Protein AF-A0A2U1P5Z4-F1 (afdb_monomer)

pLDDT: mean 72.82, std 25.84, range [28.34, 98.62]

InterPro domains:
  IPR002109 Glutaredoxin [PF00462] 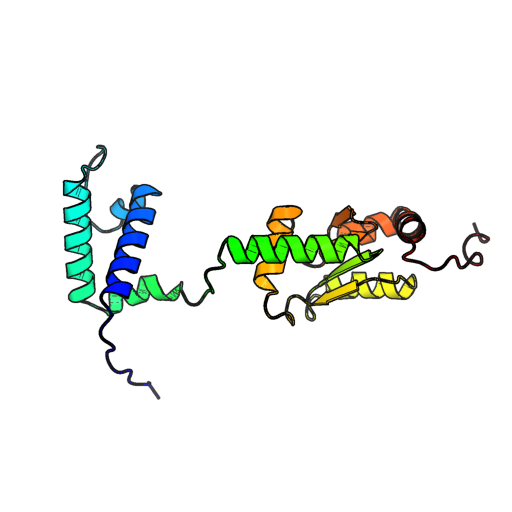(102-163)
  IPR011899 Glutaredoxin, eukaryotic/virial [TIGR02180] (102-181)
  IPR014025 Glutaredoxin subgroup [PR00160] (101-119)
  IPR014025 Glutaredoxin subgroup [PR00160] (146-159)
  IPR014025 Glutaredoxin subgroup [PR00160] (160-173)
  IPR036249 Thioredoxin-like superfamily [SSF52833] (90-187)

Sequence (198 aa):
MGTVWSGKQLSEEDIQMALSNVKQIVSANPAVVFRMGTVWSGKQLSEEDIQMALSNVKQIVSANPAVAFRMGTVWSGKQLSEEDIQMALSNVKQIVSANPAVVFSKTYCGYCKRVKQLFSELNVAYKLLELDEESNGDEIQSALKEWTGQSTVPNVFIAGKHIGGCDAVMEKHRAGKLVPMLTEAGAIGNNSAQLSSI

Secondary structure (DSSP, 8-state):
-------PPPPHHHHHHHHHHHHHHHHH-HHHHHTTT----SSPPPHHHHHHHHHHHHHHHHH-HHHHHHHHTTTTS----HHHHHHHHHHHHHHHHHSSEEEEE-TT-HHHHHHHHHHHHTTB--EEEETTTSTTHHHHHHHHHHHHS--SSPEEEETTEEEESHHHHHHHHHTT-HHHHHHHTT-B---TTSSS--

Organism: Artemisia annua (NCBI:txid35608)

Solvent-accessible surface area (backbone atoms only — not comparable to full-atom values): 11545 Å² total; per-residue (Å²): 139,82,84,86,77,82,88,73,82,79,50,73,65,58,51,51,52,52,52,51,52,49,52,52,48,47,74,75,36,68,67,62,54,60,75,73,76,58,92,76,84,93,64,88,78,49,74,65,56,52,52,52,50,51,52,52,50,52,52,50,45,72,74,37,66,68,62,54,46,74,68,45,76,71,65,86,58,83,80,80,49,71,66,54,26,54,52,32,35,52,52,51,52,50,53,35,67,76,32,35,19,34,38,38,30,38,90,88,38,71,54,27,53,54,48,52,50,53,36,57,77,64,56,47,52,60,50,79,43,46,38,80,77,43,95,57,20,69,35,39,43,49,21,40,22,72,75,70,71,49,73,60,70,22,38,33,32,47,60,60,39,82,63,42,38,46,66,49,52,52,48,32,46,78,68,64,50,39,62,59,53,34,45,76,31,65,16,29,76,90,65,84,79,74,77,81,80,125

Foldseek 3Di:
DDDDDDDDDDDVVNLVVVLVVVVVCCVVDVCVVVVVPDDDPDDDADPVNSVVVSVVVVVVCVVDVVVVVVVCVVPPDDPQDPVLLVVLLVVLLVLLQVWQKEWEAAPPDPQSVLVVVVCVVQVFAYHYDHLVPDPSSVSNLVNCCVVPVDSDPGFMHGNSDTQGTSVSLVVCVVVVNNNVSRVVSVRGDPPVPPPPDD

Mean predicted aligned error: 16.35 Å

Nearest PDB structures (foldseek):
  5kqa-assembly1_A  TM=9.956E-01  e=1.137E-16  Polygonaceae
  5gtx-assembly2_B  TM=9.993E-01  e=3.305E-16  Polygonaceae
  2e7p-assembly1_B  TM=9.449E-01  e=8.173E-14  Populus tremula x Populus tremuloides
  1z7r-assembly1_A  TM=9.404E-01  e=1.873E-13  Populus tremula x Populus tremuloides
  2ht9-assembly1_B  TM=9.326E-01  e=2.414E-11  Homo sapiens

Radius of gyration: 25.87 Å; Cα contacts (8 Å, |Δi|>4): 187; chains: 1; bounding box: 67×42×66 Å

Structure (mmCIF, N/CA/C/O backbone):
data_AF-A0A2U1P5Z4-F1
#
_entry.id   AF-A0A2U1P5Z4-F1
#
loop_
_atom_site.group_PDB
_atom_site.id
_atom_site.type_symbol
_atom_site.label_atom_id
_atom_site.label_alt_id
_atom_site.label_comp_id
_atom_site.label_asym_id
_atom_site.label_entity_id
_atom_site.label_seq_id
_atom_site.pdbx_PDB_ins_code
_atom_site.Cartn_x
_atom_site.Cartn_y
_atom_site.Cartn_z
_atom_site.occupancy
_atom_site.B_iso_or_equiv
_atom_site.auth_seq_id
_atom_site.auth_comp_id
_atom_site.auth_asym_id
_atom_site.auth_atom_id
_atom_site.pdbx_PDB_model_num
ATOM 1 N N . MET A 1 1 ? 20.924 -17.033 -36.043 1.00 33.41 1 MET A N 1
ATOM 2 C CA . MET A 1 1 ? 20.190 -16.094 -36.915 1.00 33.41 1 MET A CA 1
ATOM 3 C C . MET A 1 1 ? 20.354 -14.706 -36.324 1.00 33.41 1 MET A C 1
ATOM 5 O O . MET A 1 1 ? 19.690 -14.388 -35.351 1.00 33.41 1 MET A O 1
ATOM 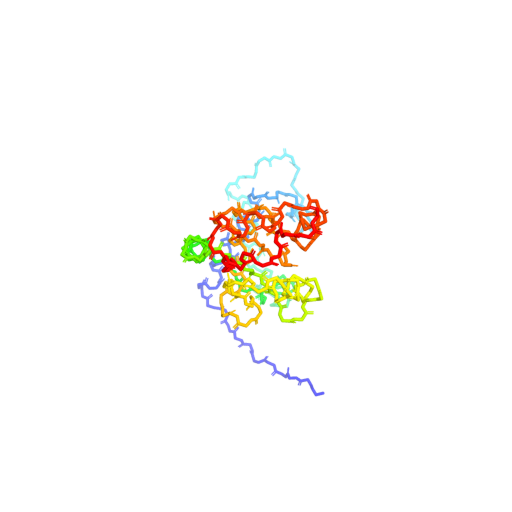9 N N . GLY A 1 2 ? 21.349 -13.957 -36.803 1.00 28.81 2 GLY A N 1
ATOM 10 C CA . GLY A 1 2 ? 21.640 -12.605 -36.328 1.00 28.81 2 GLY A CA 1
ATOM 11 C C . GLY A 1 2 ? 20.891 -11.591 -37.179 1.00 28.81 2 GLY A C 1
ATOM 12 O O . GLY A 1 2 ? 20.991 -11.628 -38.404 1.00 28.81 2 GLY A O 1
ATOM 13 N N . THR A 1 3 ? 20.122 -10.714 -36.547 1.00 31.31 3 THR A N 1
ATOM 14 C CA . THR A 1 3 ? 19.497 -9.581 -37.225 1.00 31.31 3 THR A CA 1
ATOM 15 C C . THR A 1 3 ? 20.542 -8.505 -37.494 1.00 31.31 3 THR A C 1
ATOM 17 O O . THR A 1 3 ? 21.066 -7.884 -36.572 1.00 31.31 3 THR A O 1
ATOM 20 N N . VAL A 1 4 ? 20.812 -8.291 -38.779 1.00 33.50 4 VAL A N 1
ATOM 21 C CA . VAL A 1 4 ? 21.362 -7.054 -39.342 1.00 33.50 4 VAL A CA 1
ATOM 22 C C . VAL A 1 4 ? 20.427 -5.904 -38.958 1.00 33.50 4 VAL A C 1
ATOM 24 O O . VAL A 1 4 ? 19.229 -6.001 -39.211 1.00 33.50 4 VAL A O 1
ATOM 27 N N . TRP A 1 5 ? 20.946 -4.832 -38.355 1.00 28.34 5 TRP A N 1
ATOM 28 C CA . TRP A 1 5 ? 20.188 -3.594 -38.141 1.00 28.34 5 TRP A CA 1
ATOM 29 C C . TRP A 1 5 ? 20.877 -2.429 -38.847 1.00 28.34 5 TRP A C 1
ATOM 31 O O . TRP A 1 5 ? 22.074 -2.192 -38.688 1.00 28.34 5 TRP A O 1
ATOM 41 N N . SER A 1 6 ? 20.090 -1.744 -39.675 1.00 35.03 6 SER A N 1
ATOM 42 C CA . SER A 1 6 ? 20.458 -0.589 -40.484 1.00 35.03 6 SER A CA 1
ATOM 43 C C . SER A 1 6 ? 20.814 0.609 -39.609 1.00 35.03 6 SER A C 1
ATOM 45 O O . SER A 1 6 ? 20.053 0.960 -38.705 1.00 35.03 6 SER A O 1
ATOM 47 N N . GLY A 1 7 ? 21.934 1.263 -39.919 1.00 41.06 7 GLY A N 1
ATOM 48 C CA . GLY A 1 7 ? 22.355 2.507 -39.288 1.00 41.06 7 GLY A CA 1
ATOM 49 C C . GLY A 1 7 ? 21.285 3.587 -39.419 1.00 41.06 7 GLY A C 1
ATOM 50 O O . GLY A 1 7 ? 21.028 4.090 -40.511 1.00 41.06 7 GLY A O 1
ATOM 51 N N . LYS A 1 8 ? 20.665 3.940 -38.294 1.00 43.03 8 LYS A N 1
ATOM 52 C CA . LYS A 1 8 ? 19.859 5.150 -38.172 1.00 43.03 8 LYS A CA 1
ATOM 53 C C . LYS A 1 8 ? 20.792 6.266 -37.711 1.00 43.03 8 LYS A C 1
ATOM 55 O O . LYS A 1 8 ? 21.442 6.142 -36.675 1.00 43.03 8 LYS A O 1
ATOM 60 N N . GLN A 1 9 ? 20.897 7.316 -38.514 1.00 43.44 9 GLN A N 1
ATOM 61 C CA . GLN A 1 9 ? 21.618 8.534 -38.166 1.00 43.44 9 GLN A CA 1
ATOM 62 C C . GLN A 1 9 ? 20.878 9.212 -37.004 1.00 43.44 9 GLN A C 1
ATOM 64 O O . GLN A 1 9 ? 19.666 9.408 -37.087 1.00 43.44 9 GLN A O 1
ATOM 69 N N . LEU A 1 10 ? 21.586 9.488 -35.906 1.00 46.91 10 LEU A N 1
ATOM 70 C CA . LEU A 1 10 ? 21.026 10.177 -34.739 1.00 46.91 10 LEU A CA 1
ATOM 71 C C . LEU A 1 10 ? 20.628 11.604 -35.135 1.00 46.91 10 LEU A C 1
ATOM 73 O O . LEU A 1 10 ? 21.382 12.269 -35.851 1.00 46.91 10 LEU A O 1
ATOM 77 N N . SER A 1 11 ? 19.452 12.056 -34.698 1.00 46.88 11 SER A N 1
ATOM 78 C CA . SER A 1 11 ? 18.996 13.423 -34.961 1.00 46.88 11 SER A CA 1
ATOM 79 C C . SER A 1 11 ? 19.810 14.433 -34.139 1.00 46.88 11 SER A C 1
ATOM 81 O O . SER A 1 11 ? 20.425 14.078 -33.131 1.00 46.88 11 SER A O 1
ATOM 83 N N . GLU A 1 12 ? 19.841 15.704 -34.552 1.00 49.41 12 GLU A N 1
ATOM 84 C CA . GLU A 1 12 ? 20.525 16.748 -33.769 1.00 49.41 12 GLU A CA 1
ATOM 85 C C . GLU A 1 12 ? 19.940 16.879 -32.358 1.00 49.41 12 GLU A C 1
ATOM 87 O O . GLU A 1 12 ? 20.683 17.133 -31.412 1.00 49.41 12 GLU A O 1
ATOM 92 N N . GLU A 1 13 ? 18.642 16.626 -32.196 1.00 48.34 13 GLU A N 1
ATOM 93 C CA . GLU A 1 13 ? 17.959 16.631 -30.902 1.00 48.34 13 GLU A CA 1
ATOM 94 C C . GLU A 1 13 ? 18.472 15.510 -29.987 1.00 48.34 13 GLU A C 1
ATOM 96 O O . GLU A 1 13 ? 18.782 15.761 -28.820 1.00 48.34 13 GLU A O 1
ATOM 101 N N . ASP A 1 14 ? 18.685 14.305 -30.529 1.00 46.12 14 ASP A N 1
ATOM 102 C CA . ASP A 1 14 ? 19.259 13.174 -29.785 1.00 46.12 14 ASP A CA 1
ATOM 103 C C . ASP A 1 14 ? 20.686 13.482 -29.307 1.00 46.12 14 ASP A C 1
ATOM 105 O O . ASP A 1 14 ? 21.085 13.133 -28.192 1.00 46.12 14 ASP A O 1
ATOM 109 N N . ILE A 1 15 ? 21.458 14.179 -30.145 1.00 51.38 15 ILE A N 1
ATOM 110 C CA . ILE A 1 15 ? 22.823 14.604 -29.826 1.00 51.38 15 ILE A CA 1
ATOM 111 C C . ILE A 1 15 ? 22.805 15.665 -28.720 1.00 51.38 15 ILE A C 1
ATOM 113 O O . ILE A 1 15 ? 23.588 15.573 -27.774 1.00 51.38 15 ILE A O 1
ATOM 117 N N . GLN A 1 16 ? 21.913 16.653 -28.800 1.00 56.38 16 GLN A N 1
ATOM 118 C CA . GLN A 1 16 ? 21.798 17.699 -27.780 1.00 56.38 16 GLN A CA 1
ATOM 119 C C . GLN A 1 16 ? 21.323 17.141 -26.435 1.00 56.38 16 GLN A C 1
ATOM 121 O O . GLN A 1 16 ? 21.855 17.514 -25.386 1.00 56.38 16 GLN A O 1
ATOM 126 N N . MET A 1 17 ? 20.395 16.184 -26.453 1.00 51.53 17 MET A N 1
ATOM 127 C CA . MET A 1 17 ? 19.939 15.487 -25.253 1.00 51.53 17 MET A CA 1
ATOM 128 C C . MET A 1 17 ? 21.075 14.687 -24.600 1.00 51.53 17 MET A C 1
ATOM 130 O O . MET A 1 17 ? 21.292 14.793 -23.390 1.00 51.53 17 MET A O 1
ATOM 134 N N . ALA A 1 18 ? 21.861 13.947 -25.389 1.00 49.91 18 ALA A N 1
ATOM 135 C CA . ALA A 1 18 ? 23.020 13.214 -24.883 1.00 49.91 18 ALA A CA 1
ATOM 136 C C . ALA A 1 18 ? 24.076 14.148 -24.265 1.00 49.91 18 ALA A C 1
ATOM 138 O O . ALA A 1 18 ? 24.602 13.859 -23.189 1.00 49.91 18 ALA A O 1
ATOM 139 N N . LEU A 1 19 ? 24.353 15.293 -24.896 1.00 58.06 19 LEU A N 1
ATOM 140 C CA . LEU A 1 19 ? 25.306 16.285 -24.386 1.00 58.06 19 LEU A CA 1
ATOM 141 C C . LEU A 1 19 ? 24.821 16.943 -23.086 1.00 58.06 19 LEU A C 1
ATOM 143 O O . LEU A 1 19 ? 25.613 17.114 -22.158 1.00 58.06 19 LEU A O 1
ATOM 147 N N . SER A 1 20 ? 23.526 17.257 -22.987 1.00 55.84 20 SER A N 1
ATOM 148 C CA . SER A 1 20 ? 22.911 17.784 -21.761 1.00 55.84 20 SER A CA 1
ATOM 149 C C . SER A 1 20 ? 23.045 16.797 -20.597 1.00 55.84 20 SER A C 1
ATOM 151 O O . SER A 1 20 ? 23.494 17.162 -19.508 1.00 55.84 20 SER A O 1
ATOM 153 N N . ASN A 1 21 ? 22.765 15.517 -20.848 1.00 52.38 21 ASN A N 1
ATOM 154 C CA . ASN A 1 21 ? 22.869 14.461 -19.843 1.00 52.38 21 ASN A CA 1
ATOM 155 C C . ASN A 1 21 ? 24.317 14.237 -19.387 1.00 52.38 21 ASN A C 1
ATOM 157 O O . ASN A 1 21 ? 24.577 14.091 -18.193 1.00 52.38 21 ASN A O 1
ATOM 161 N N . VAL A 1 22 ? 25.283 14.284 -20.309 1.00 52.56 22 VAL A N 1
ATOM 162 C CA . VAL A 1 22 ? 26.710 14.225 -19.960 1.00 52.56 22 VAL A CA 1
ATOM 163 C C . VAL A 1 22 ? 27.107 15.425 -19.100 1.00 52.56 22 VAL A C 1
ATOM 165 O O . VAL A 1 22 ? 27.776 15.240 -18.085 1.00 52.56 22 VAL A O 1
ATOM 168 N N . LYS A 1 23 ? 26.649 16.640 -19.429 1.00 54.66 23 LYS A N 1
ATOM 169 C CA . LYS A 1 23 ? 26.920 17.845 -18.626 1.00 54.66 23 LYS A CA 1
ATOM 170 C C . LYS A 1 23 ? 26.399 17.704 -17.190 1.00 54.66 23 LYS A C 1
ATOM 172 O O . LYS A 1 23 ? 27.114 18.065 -16.258 1.00 54.66 23 LYS A O 1
ATOM 177 N N . GLN A 1 24 ? 25.207 17.129 -17.014 1.00 52.78 24 GLN A N 1
ATOM 178 C CA . GLN A 1 24 ? 24.610 16.851 -15.699 1.00 52.78 24 GLN A CA 1
ATOM 179 C C . GLN A 1 24 ? 25.382 15.783 -14.907 1.00 52.78 24 GLN A C 1
ATOM 181 O O . GLN A 1 24 ? 25.584 15.917 -13.704 1.00 52.78 24 GLN A O 1
ATOM 186 N N . ILE A 1 25 ? 25.865 14.728 -15.567 1.00 47.12 25 ILE A N 1
ATOM 187 C CA . ILE A 1 25 ? 26.649 13.669 -14.909 1.00 47.12 25 ILE A CA 1
ATOM 188 C C . ILE A 1 25 ? 28.020 14.195 -14.466 1.00 47.12 25 ILE A C 1
ATOM 190 O O . ILE A 1 25 ? 28.473 13.893 -13.362 1.00 47.12 25 ILE A O 1
ATOM 194 N N . VAL A 1 26 ? 28.673 14.997 -15.310 1.00 48.12 26 VAL A N 1
ATOM 195 C CA . VAL A 1 26 ? 29.980 15.598 -15.010 1.00 48.12 26 VAL A CA 1
ATOM 196 C C . VAL A 1 26 ? 29.877 16.611 -13.869 1.00 48.12 26 VAL A C 1
ATOM 198 O O . VAL A 1 26 ? 30.747 16.621 -12.998 1.00 48.12 26 VAL A O 1
ATOM 201 N N . SER A 1 27 ? 28.814 17.423 -13.827 1.00 47.06 27 SER A N 1
ATOM 202 C CA . SER A 1 27 ? 28.591 18.369 -12.728 1.00 47.06 27 SER A CA 1
ATOM 203 C C . SER A 1 27 ? 28.244 17.666 -11.411 1.00 47.06 27 SER A C 1
ATOM 205 O O . SER A 1 27 ? 28.685 18.111 -10.353 1.00 47.06 27 SER A O 1
ATOM 207 N N . ALA A 1 28 ? 27.501 16.555 -11.465 1.00 44.47 28 ALA A N 1
ATOM 208 C CA . ALA A 1 28 ? 27.088 15.798 -10.285 1.00 44.47 28 ALA A CA 1
ATOM 209 C C . ALA A 1 28 ? 28.179 14.863 -9.733 1.00 44.47 28 ALA A C 1
ATOM 211 O O . ALA A 1 28 ? 28.149 14.526 -8.549 1.00 44.47 28 ALA A O 1
ATOM 212 N N . ASN A 1 29 ? 29.129 14.408 -10.560 1.00 40.91 29 ASN A N 1
ATOM 213 C CA . ASN A 1 29 ? 30.151 13.455 -10.129 1.00 40.91 29 ASN A CA 1
ATOM 214 C C . ASN A 1 29 ? 31.488 13.624 -10.891 1.00 40.91 29 ASN A C 1
ATOM 216 O O . ASN A 1 29 ? 31.754 12.908 -11.865 1.00 40.91 29 ASN A O 1
ATOM 220 N N . PRO A 1 30 ? 32.379 14.522 -10.422 1.00 45.28 30 PRO A N 1
ATOM 221 C CA . PRO A 1 30 ? 33.641 14.827 -11.101 1.00 45.28 30 PRO A CA 1
ATOM 222 C C . PRO A 1 30 ? 34.577 13.613 -11.260 1.00 45.28 30 PRO A C 1
ATOM 224 O O . PRO A 1 30 ? 35.446 13.599 -12.131 1.00 45.28 30 PRO A O 1
ATOM 227 N N . ALA A 1 31 ? 34.393 12.560 -10.454 1.00 36.59 31 ALA A N 1
ATOM 228 C CA . ALA A 1 31 ? 35.197 11.340 -10.508 1.00 36.59 31 ALA A CA 1
ATOM 229 C C . ALA A 1 31 ? 34.878 10.436 -11.718 1.00 36.59 31 ALA A C 1
ATOM 231 O O . ALA A 1 31 ? 35.699 9.597 -12.089 1.00 36.59 31 ALA A O 1
ATOM 232 N N . VAL A 1 32 ? 33.717 10.599 -12.367 1.00 40.84 32 VAL A N 1
ATOM 233 C CA . VAL A 1 32 ? 33.328 9.798 -13.546 1.00 40.84 32 VAL A CA 1
ATOM 234 C C . VAL A 1 32 ? 34.192 10.152 -14.762 1.00 40.84 32 VAL A C 1
ATOM 236 O O . VAL A 1 32 ? 34.612 9.258 -15.498 1.00 40.84 32 VAL A O 1
ATOM 239 N N . VAL A 1 33 ? 34.565 11.429 -14.907 1.00 42.25 33 VAL A N 1
ATOM 240 C CA . VAL A 1 33 ? 35.522 11.901 -15.928 1.00 42.25 33 VAL A CA 1
ATOM 241 C C . VAL A 1 33 ? 36.914 11.299 -15.704 1.00 42.25 33 VAL A C 1
ATOM 243 O O . VAL A 1 33 ? 37.594 10.935 -16.661 1.00 42.25 33 VAL A O 1
ATOM 246 N N . PHE A 1 34 ? 37.303 11.084 -14.443 1.00 36.06 34 PHE A N 1
ATOM 247 C CA . PHE A 1 34 ? 38.590 10.488 -14.066 1.00 36.06 34 PHE A CA 1
ATOM 248 C C . PHE A 1 34 ? 38.782 9.064 -14.625 1.00 36.06 34 PHE A C 1
ATOM 250 O O . PHE A 1 34 ? 39.907 8.639 -14.879 1.00 36.06 34 PHE A O 1
ATOM 257 N N . ARG A 1 35 ? 37.689 8.322 -14.867 1.00 35.59 35 ARG A N 1
ATOM 258 C CA . ARG A 1 35 ? 37.720 6.971 -15.458 1.00 35.59 35 ARG A CA 1
ATOM 259 C C . ARG A 1 35 ? 37.722 6.947 -16.991 1.00 35.59 35 ARG A C 1
ATOM 261 O O . ARG A 1 35 ? 38.004 5.896 -17.558 1.00 35.59 35 ARG A O 1
ATOM 268 N N . MET A 1 36 ? 37.429 8.068 -17.655 1.00 38.22 36 MET A N 1
ATOM 269 C CA . MET A 1 36 ? 37.353 8.180 -19.121 1.00 38.22 36 MET A CA 1
ATOM 270 C C . MET A 1 36 ? 38.672 8.617 -19.790 1.00 38.22 36 MET A C 1
ATOM 272 O O . MET A 1 36 ? 38.701 8.832 -20.997 1.00 38.22 36 MET A O 1
ATOM 276 N N . GLY A 1 37 ? 39.784 8.666 -19.044 1.00 38.97 37 GLY A N 1
ATOM 277 C CA . GLY A 1 37 ? 41.138 8.717 -19.617 1.00 38.97 37 GLY A CA 1
ATOM 278 C C . GLY A 1 37 ? 41.763 10.105 -19.785 1.00 38.97 37 GLY A C 1
ATOM 279 O O . GLY A 1 37 ? 42.881 10.195 -20.284 1.00 38.97 37 GLY A O 1
ATOM 280 N N . THR A 1 38 ? 41.118 11.181 -19.331 1.00 43.44 38 THR A N 1
ATOM 281 C CA . THR A 1 38 ? 41.731 12.520 -19.274 1.00 43.44 38 THR A CA 1
ATOM 282 C C . THR A 1 38 ? 42.080 12.890 -17.836 1.00 43.44 38 THR A C 1
ATOM 284 O O . THR A 1 38 ? 41.196 13.072 -17.000 1.00 43.44 38 THR A O 1
ATOM 287 N N . VAL A 1 39 ? 43.380 12.999 -17.544 1.00 36.62 39 VAL A N 1
ATOM 288 C CA . VAL A 1 39 ? 43.910 13.368 -16.223 1.00 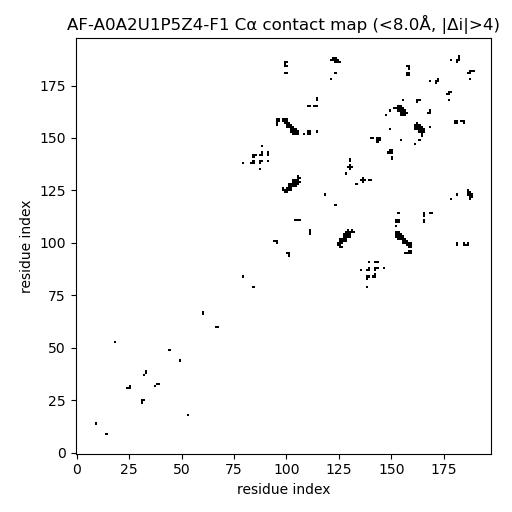36.62 39 VAL A CA 1
ATOM 289 C C . VAL A 1 39 ? 43.847 14.882 -16.047 1.00 36.62 39 VAL A C 1
ATOM 291 O O . VAL A 1 39 ? 44.538 15.609 -16.752 1.00 36.62 39 VAL A O 1
ATOM 294 N N . TRP A 1 40 ? 43.065 15.348 -15.075 1.00 42.19 40 TRP A N 1
ATOM 295 C CA . TRP A 1 40 ? 43.085 16.735 -14.608 1.00 42.19 40 TRP A CA 1
ATOM 296 C C . TRP A 1 40 ? 43.262 16.716 -13.093 1.00 42.19 40 TRP A C 1
ATOM 298 O O . TRP A 1 40 ? 42.437 16.156 -12.369 1.00 42.19 40 TRP A O 1
ATOM 308 N N . SER A 1 41 ? 44.380 17.253 -12.599 1.00 32.38 41 SER A N 1
ATOM 309 C CA . SER A 1 41 ? 44.654 17.272 -11.164 1.00 32.38 41 SER A CA 1
ATOM 310 C C . SER A 1 41 ? 43.956 18.464 -10.501 1.00 32.38 41 SER A C 1
ATOM 312 O O . SER A 1 41 ? 44.235 19.623 -10.795 1.00 32.38 41 SER A O 1
ATOM 314 N N . GLY A 1 42 ? 43.035 18.166 -9.582 1.00 41.78 42 GLY A N 1
ATOM 315 C CA . GLY A 1 42 ? 42.756 18.992 -8.401 1.00 41.78 42 GLY A CA 1
ATOM 316 C C . GLY A 1 42 ? 42.363 20.463 -8.591 1.00 41.78 42 GLY A C 1
ATOM 317 O O . GLY A 1 42 ? 42.584 21.243 -7.667 1.00 41.78 42 GLY A O 1
ATOM 318 N N . LYS A 1 43 ? 41.773 20.866 -9.721 1.00 41.75 43 LYS A N 1
ATOM 319 C CA . LYS A 1 43 ? 41.190 22.207 -9.902 1.00 41.75 43 LYS A CA 1
ATOM 320 C C . LYS A 1 43 ? 39.763 22.135 -10.435 1.00 41.75 43 LYS A C 1
ATOM 322 O O . LYS A 1 43 ? 39.416 21.236 -11.195 1.00 41.75 43 LYS A O 1
ATOM 327 N N . GLN A 1 44 ? 38.955 23.107 -10.016 1.00 39.72 44 GLN A N 1
ATOM 328 C CA . GLN A 1 44 ? 37.632 23.379 -10.567 1.00 39.72 44 GLN A CA 1
ATOM 329 C C . GLN A 1 44 ? 37.762 23.605 -12.081 1.00 39.72 44 GLN A C 1
ATOM 331 O O . GLN A 1 44 ? 38.548 24.449 -12.508 1.00 39.72 44 GLN A O 1
ATOM 336 N N . LEU A 1 45 ? 37.048 22.792 -12.862 1.00 48.44 45 LEU A N 1
ATOM 337 C CA . LEU A 1 45 ? 37.094 22.782 -14.326 1.00 48.44 45 LEU A CA 1
ATOM 338 C C . LEU A 1 45 ? 36.515 24.092 -14.872 1.00 48.44 45 LEU A C 1
ATOM 340 O O . LEU A 1 45 ? 35.424 24.496 -14.461 1.00 48.44 45 LEU A O 1
ATOM 344 N N . SER A 1 46 ? 37.237 24.756 -15.776 1.00 50.62 46 SER A N 1
ATOM 345 C CA . SER A 1 46 ? 36.739 25.957 -16.450 1.00 50.62 46 SER A CA 1
ATOM 346 C C . SER A 1 46 ? 35.705 25.594 -17.527 1.00 50.62 46 SER A C 1
ATOM 348 O O . SER A 1 46 ? 35.653 24.453 -17.991 1.00 50.62 46 SER A O 1
ATOM 350 N N . GLU A 1 47 ? 34.865 26.552 -17.939 1.00 50.91 47 GLU A N 1
ATOM 351 C CA . GLU A 1 47 ? 33.896 26.346 -19.032 1.00 50.91 47 GLU A CA 1
ATOM 352 C C . GLU A 1 47 ? 34.582 25.844 -20.314 1.00 50.91 47 GLU A C 1
ATOM 354 O O . GLU A 1 47 ? 34.040 24.988 -21.009 1.00 50.91 47 GLU A O 1
ATOM 359 N N . GLU A 1 48 ? 35.805 26.298 -20.590 1.00 51.53 48 GLU A N 1
ATOM 360 C CA . GLU A 1 48 ? 36.587 25.884 -21.759 1.00 51.53 48 GLU A CA 1
ATOM 361 C C . GLU A 1 48 ? 37.027 24.413 -21.671 1.00 51.53 48 GLU A C 1
ATOM 363 O O . GLU A 1 48 ? 36.941 23.679 -22.659 1.00 51.53 48 GLU A O 1
ATOM 368 N N . ASP A 1 49 ? 37.392 23.938 -20.476 1.00 48.97 49 ASP A N 1
ATOM 369 C CA . ASP A 1 49 ? 37.765 22.536 -20.237 1.00 48.97 49 ASP A CA 1
ATOM 370 C C . ASP A 1 49 ? 36.564 21.599 -20.417 1.00 48.97 49 ASP A C 1
ATOM 372 O O . ASP A 1 49 ? 36.686 20.500 -20.967 1.00 48.97 49 ASP A O 1
ATOM 376 N N . ILE A 1 50 ? 35.377 22.059 -20.010 1.00 53.19 50 ILE A N 1
ATOM 377 C CA . ILE A 1 50 ? 34.110 21.353 -20.224 1.00 53.19 50 ILE A CA 1
ATOM 378 C C . ILE A 1 50 ? 33.794 21.289 -21.723 1.00 53.19 50 ILE A C 1
ATOM 380 O O . ILE A 1 50 ? 33.445 20.222 -22.228 1.00 53.19 50 ILE A O 1
ATOM 384 N N . GLN A 1 51 ? 33.961 22.391 -22.459 1.00 55.75 51 GLN A N 1
ATOM 385 C CA . GLN A 1 51 ? 33.727 22.419 -23.908 1.00 55.75 51 GLN A CA 1
ATOM 386 C C . GLN A 1 51 ? 34.711 21.527 -24.676 1.00 55.75 51 GLN A C 1
ATOM 388 O O . GLN A 1 51 ? 34.322 20.846 -25.627 1.00 55.75 51 GLN A O 1
ATOM 393 N N . MET A 1 52 ? 35.967 21.456 -24.235 1.00 53.56 52 MET A N 1
ATOM 394 C CA . MET A 1 52 ? 36.972 20.560 -24.805 1.00 53.56 52 MET A CA 1
ATOM 395 C C . MET A 1 52 ? 36.673 19.080 -24.507 1.00 53.56 52 MET A C 1
ATOM 397 O O . MET A 1 52 ? 36.816 18.227 -25.382 1.00 53.56 52 MET A O 1
ATOM 401 N N . ALA A 1 53 ? 36.207 18.750 -23.300 1.00 53.66 53 ALA A N 1
ATOM 402 C CA . ALA A 1 53 ? 35.776 17.391 -22.975 1.00 53.66 53 ALA A CA 1
ATOM 403 C C . ALA A 1 53 ? 34.552 16.971 -23.809 1.00 53.66 53 ALA A C 1
ATOM 405 O O . ALA A 1 53 ? 34.520 15.868 -24.355 1.00 53.66 53 ALA A O 1
ATOM 406 N N . LEU A 1 54 ? 33.574 17.867 -23.971 1.00 57.03 54 LEU A N 1
ATOM 407 C CA . LEU A 1 54 ? 32.377 17.624 -24.779 1.00 57.03 54 LEU A CA 1
ATOM 408 C C . LEU A 1 54 ? 32.701 17.466 -26.272 1.00 57.03 54 LEU A C 1
ATOM 410 O O . LEU A 1 54 ? 32.117 16.602 -26.931 1.00 57.03 54 LEU A O 1
ATOM 414 N N . SER A 1 55 ? 33.646 18.240 -26.816 1.00 56.00 55 SER A N 1
ATOM 415 C CA . SER A 1 55 ? 34.069 18.100 -28.215 1.00 56.00 55 SER A CA 1
ATOM 416 C C . SER A 1 55 ? 34.782 16.766 -28.462 1.00 56.00 55 SER A C 1
ATOM 418 O O . SER A 1 55 ? 34.484 16.091 -29.448 1.00 56.00 55 SER A O 1
ATOM 420 N N . ASN A 1 56 ? 35.622 16.318 -27.526 1.00 53.91 56 ASN A N 1
ATOM 421 C CA . ASN A 1 56 ? 36.276 15.011 -27.586 1.00 53.91 56 ASN A CA 1
ATOM 422 C C . ASN A 1 56 ? 35.269 13.857 -27.477 1.00 53.91 56 ASN A C 1
ATOM 424 O O . ASN A 1 56 ? 35.353 12.892 -28.235 1.00 53.91 56 ASN A O 1
ATOM 428 N N . VAL A 1 57 ? 34.263 13.972 -26.605 1.00 52.16 57 VAL A N 1
ATOM 429 C CA . VAL A 1 57 ? 33.162 12.997 -26.517 1.00 52.16 57 VAL A CA 1
ATOM 430 C C . VAL A 1 57 ? 32.369 12.951 -27.825 1.00 52.16 57 VAL A C 1
ATOM 432 O O . VAL A 1 57 ? 32.094 11.863 -28.328 1.00 52.16 57 VAL A O 1
ATOM 435 N N . LYS A 1 58 ? 32.068 14.105 -28.434 1.00 49.34 58 LYS A N 1
ATOM 436 C CA . LYS A 1 58 ? 31.388 14.182 -29.736 1.00 49.34 58 LYS A CA 1
ATOM 437 C C . LYS A 1 58 ? 32.183 13.477 -30.843 1.00 49.34 58 LYS A C 1
ATOM 439 O O . LYS A 1 58 ? 31.580 12.776 -31.650 1.00 49.34 58 LYS A O 1
ATOM 444 N N . GLN A 1 59 ? 33.513 13.614 -30.848 1.00 48.78 59 GLN A N 1
ATOM 445 C CA . GLN A 1 59 ? 34.411 12.934 -31.794 1.00 48.78 59 GLN A CA 1
ATOM 446 C C . GLN A 1 59 ? 34.497 11.417 -31.553 1.00 48.78 59 GLN A C 1
ATOM 448 O O . GLN A 1 59 ? 34.523 10.636 -32.497 1.00 48.78 59 GLN A O 1
ATOM 453 N N . ILE A 1 60 ? 34.503 10.969 -30.295 1.00 44.75 60 ILE A N 1
ATOM 454 C CA . ILE A 1 60 ? 34.541 9.537 -29.954 1.00 44.75 60 ILE A CA 1
ATOM 455 C C . ILE A 1 60 ? 33.214 8.852 -30.317 1.00 44.75 60 ILE A C 1
ATOM 457 O O . ILE A 1 60 ? 33.214 7.746 -30.859 1.00 44.75 60 ILE A O 1
ATOM 461 N N . VAL A 1 61 ? 32.084 9.519 -30.060 1.00 44.91 61 VAL A N 1
ATOM 462 C CA . VAL A 1 61 ? 30.738 9.021 -30.391 1.00 44.91 61 VAL A CA 1
ATOM 463 C C . VAL A 1 61 ? 30.508 8.990 -31.905 1.00 44.91 61 VAL A C 1
ATOM 465 O O . VAL A 1 61 ? 29.908 8.037 -32.400 1.00 44.91 61 VAL A O 1
ATOM 468 N N . SER A 1 62 ? 31.017 9.975 -32.656 1.00 44.53 62 SER A N 1
ATOM 469 C CA . SER A 1 62 ? 30.938 9.973 -34.123 1.00 44.53 62 SER A CA 1
ATOM 470 C C . SER A 1 62 ? 31.874 8.946 -34.774 1.00 44.53 62 SER A C 1
ATOM 472 O O . SER A 1 62 ? 31.524 8.387 -35.812 1.00 44.53 62 SER A O 1
ATOM 474 N N . ALA A 1 63 ? 33.032 8.660 -34.167 1.00 40.00 63 ALA A N 1
ATOM 475 C CA . ALA A 1 63 ? 34.017 7.711 -34.689 1.00 40.00 63 ALA A CA 1
ATOM 476 C C . ALA A 1 63 ? 33.712 6.238 -34.356 1.00 40.00 63 ALA A C 1
ATOM 478 O O . ALA A 1 63 ? 34.169 5.349 -35.076 1.00 40.00 63 ALA A O 1
ATOM 479 N N . ASN A 1 64 ? 32.961 5.945 -33.285 1.00 42.47 64 ASN A N 1
ATOM 480 C CA . ASN A 1 64 ? 32.582 4.574 -32.934 1.00 42.47 64 ASN A CA 1
ATOM 481 C C . ASN A 1 64 ? 31.187 4.493 -32.270 1.00 42.47 64 ASN A C 1
ATOM 483 O O . ASN A 1 64 ? 31.077 4.517 -31.037 1.00 42.47 64 ASN A O 1
ATOM 487 N N . PRO A 1 65 ? 30.112 4.316 -33.065 1.00 46.09 65 PRO A N 1
ATOM 488 C CA . PRO A 1 65 ? 28.729 4.277 -32.574 1.00 46.09 65 PRO A CA 1
ATOM 489 C C . PRO A 1 65 ? 28.446 3.174 -31.536 1.00 46.09 65 PRO A C 1
ATOM 491 O O . PRO A 1 65 ? 27.492 3.270 -30.766 1.00 46.09 65 PRO A O 1
ATOM 494 N N . ALA A 1 66 ? 29.278 2.128 -31.472 1.00 37.59 66 ALA A N 1
ATOM 495 C CA . ALA A 1 66 ? 29.112 1.021 -30.529 1.00 37.59 66 ALA A CA 1
ATOM 496 C C . ALA A 1 66 ? 29.457 1.396 -29.072 1.00 37.59 66 ALA A C 1
ATOM 498 O O . ALA A 1 66 ? 28.995 0.739 -28.138 1.00 37.59 66 ALA A O 1
ATOM 499 N N . VAL A 1 67 ? 30.242 2.458 -28.850 1.00 42.53 67 VAL A N 1
ATOM 500 C CA . VAL A 1 67 ? 30.617 2.919 -27.500 1.00 42.53 67 VAL A CA 1
ATOM 501 C C . VAL A 1 67 ? 29.447 3.638 -26.820 1.00 42.53 67 VAL A C 1
ATOM 503 O O . VAL A 1 67 ? 29.204 3.416 -25.634 1.00 42.53 67 VAL A O 1
ATOM 506 N N . ALA A 1 68 ? 28.651 4.397 -27.582 1.00 40.97 68 ALA A N 1
ATOM 507 C CA . ALA A 1 68 ? 27.398 4.989 -27.105 1.00 40.97 68 ALA A CA 1
ATOM 508 C C . ALA A 1 68 ? 26.386 3.911 -26.672 1.00 40.97 68 ALA A C 1
ATOM 510 O O . ALA A 1 68 ? 25.674 4.068 -25.681 1.00 40.97 68 ALA A O 1
ATOM 511 N N . PHE A 1 69 ? 26.386 2.763 -27.352 1.00 34.47 69 PHE A N 1
ATOM 512 C CA . PHE A 1 69 ? 25.479 1.654 -27.062 1.00 34.47 69 PHE A CA 1
ATOM 513 C C . PHE A 1 69 ? 25.774 0.958 -25.722 1.00 34.47 69 PHE A C 1
ATOM 515 O O . PHE A 1 69 ? 24.847 0.531 -25.041 1.00 34.47 69 PHE A O 1
ATOM 522 N N . ARG A 1 70 ? 27.040 0.907 -25.275 1.00 35.62 70 ARG A N 1
ATOM 523 C CA . ARG A 1 70 ? 27.398 0.315 -23.968 1.00 35.62 70 ARG A CA 1
ATOM 524 C C . ARG A 1 70 ? 27.014 1.180 -22.762 1.00 35.62 70 ARG A C 1
ATOM 526 O O . ARG A 1 70 ? 26.881 0.644 -21.666 1.00 35.62 70 ARG A O 1
ATOM 533 N N . MET A 1 71 ? 26.799 2.479 -22.963 1.00 39.75 71 MET A N 1
ATOM 534 C CA . MET A 1 71 ? 26.127 3.354 -21.990 1.00 39.75 71 MET A CA 1
ATOM 535 C C . MET A 1 71 ? 24.598 3.357 -22.182 1.00 39.75 71 MET A C 1
ATOM 537 O O . MET A 1 71 ? 23.864 3.531 -21.214 1.00 39.75 71 MET A O 1
ATOM 541 N N . GLY A 1 72 ? 24.113 3.093 -23.400 1.00 37.03 72 GLY A N 1
ATOM 542 C CA . GLY A 1 72 ? 22.689 3.029 -23.750 1.00 37.03 72 GLY A CA 1
ATOM 543 C C . GLY A 1 72 ? 21.958 1.740 -23.351 1.00 37.03 72 GLY A C 1
ATOM 544 O O . GLY A 1 72 ? 20.739 1.755 -23.226 1.00 37.03 72 GLY A O 1
ATOM 545 N N . THR A 1 73 ? 22.651 0.632 -23.065 1.00 33.75 73 THR A N 1
ATOM 546 C CA . THR A 1 73 ? 22.012 -0.628 -22.618 1.00 33.75 73 THR A CA 1
ATOM 547 C C . THR A 1 73 ? 21.438 -0.600 -21.191 1.00 33.75 73 THR A C 1
ATOM 549 O O . THR A 1 73 ? 20.892 -1.600 -20.736 1.00 33.75 73 THR A O 1
A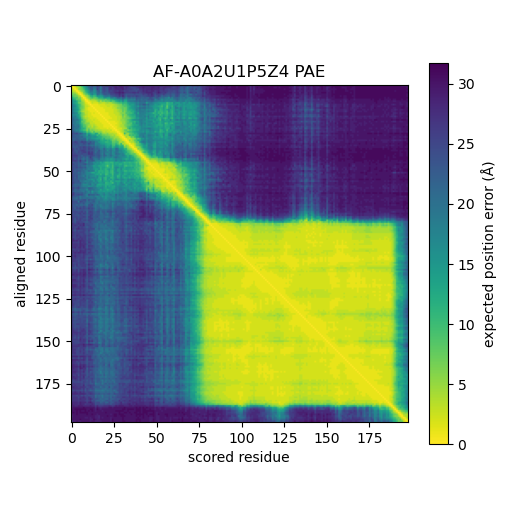TOM 552 N N . VAL A 1 74 ? 21.508 0.538 -20.492 1.00 39.97 74 VAL A N 1
ATOM 553 C CA . VAL A 1 74 ? 20.760 0.806 -19.244 1.00 39.97 74 VAL A CA 1
ATOM 554 C C . VAL A 1 74 ? 19.409 1.493 -19.531 1.00 39.97 74 VAL A C 1
ATOM 556 O O . VAL A 1 74 ? 18.537 1.555 -18.670 1.00 39.97 74 VAL A O 1
ATOM 559 N N . TRP A 1 75 ? 19.182 1.958 -20.761 1.00 36.53 75 TRP A N 1
ATOM 560 C CA . TRP A 1 75 ? 18.133 2.923 -21.105 1.00 36.53 75 TRP A CA 1
ATOM 561 C C . TRP A 1 75 ? 16.911 2.307 -21.803 1.00 36.53 75 TRP A C 1
ATOM 563 O O . TRP A 1 75 ? 16.290 2.926 -22.659 1.00 36.53 75 TRP A O 1
ATOM 573 N N . SER A 1 76 ? 16.543 1.080 -21.427 1.00 34.06 76 SER A N 1
ATOM 574 C CA . SER A 1 76 ? 15.207 0.534 -21.722 1.00 34.06 76 SER A CA 1
ATOM 575 C C . SER A 1 76 ? 14.241 0.701 -20.540 1.00 34.06 76 SER A C 1
ATOM 577 O O . SER A 1 76 ? 13.157 0.124 -20.548 1.00 34.06 76 SER A O 1
ATOM 579 N N . GLY A 1 77 ? 14.633 1.462 -19.513 1.00 39.06 77 GLY A N 1
ATOM 580 C CA . GLY A 1 77 ? 13.749 1.891 -18.436 1.00 39.06 77 GLY A CA 1
ATOM 581 C C . GLY A 1 77 ? 13.042 3.179 -18.836 1.00 39.06 77 GLY A C 1
ATOM 582 O O . GLY A 1 77 ? 13.702 4.169 -19.150 1.00 39.06 77 GLY A O 1
ATOM 583 N N . LYS A 1 78 ? 11.707 3.164 -18.824 1.00 44.78 78 LYS A N 1
ATOM 584 C CA . LYS A 1 78 ? 10.868 4.365 -18.861 1.00 44.78 78 LYS A CA 1
ATOM 585 C C . LYS A 1 78 ? 11.417 5.342 -17.814 1.00 44.78 78 LYS A C 1
ATOM 587 O O . LYS A 1 78 ? 11.397 5.038 -16.624 1.00 44.78 78 LYS A O 1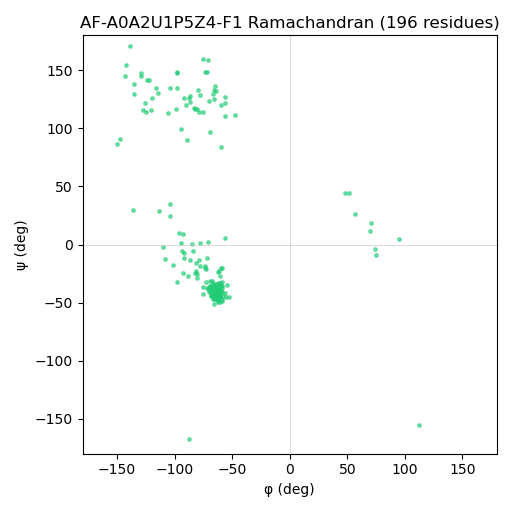
ATOM 592 N N . GLN A 1 79 ? 11.991 6.463 -18.247 1.00 52.62 79 GLN A N 1
ATOM 593 C CA . GLN A 1 79 ? 12.423 7.512 -17.330 1.00 52.62 79 GLN A CA 1
ATOM 594 C C . GLN A 1 79 ? 11.143 8.132 -16.769 1.00 52.62 79 GLN A C 1
ATOM 596 O O . GLN A 1 79 ? 10.485 8.904 -17.459 1.00 52.62 79 GLN A O 1
ATOM 601 N N . LEU A 1 80 ? 10.732 7.688 -15.577 1.00 64.69 80 LEU A N 1
ATOM 602 C CA . LEU A 1 80 ? 9.536 8.198 -14.910 1.00 64.69 80 LEU A CA 1
ATOM 603 C C . LEU A 1 80 ? 9.731 9.697 -14.687 1.00 64.69 80 LEU A C 1
ATOM 605 O O . LEU A 1 80 ? 10.718 10.099 -14.064 1.00 64.69 80 LEU A O 1
ATOM 609 N N . SER A 1 81 ? 8.842 10.516 -15.248 1.00 82.00 81 SER A N 1
ATOM 610 C CA . SER A 1 81 ? 8.895 11.954 -15.021 1.00 82.00 81 SER A CA 1
ATOM 611 C C . SER A 1 81 ? 8.417 12.263 -13.601 1.00 82.00 81 SER A C 1
ATOM 613 O O . SER A 1 81 ? 7.570 11.560 -13.047 1.00 82.00 81 SER A O 1
ATOM 615 N N . GLU A 1 82 ? 8.962 13.318 -12.995 1.00 83.75 82 GLU A N 1
ATOM 616 C CA . GLU A 1 82 ? 8.524 13.769 -11.668 1.00 83.75 82 GLU A CA 1
ATOM 617 C C . GLU A 1 82 ? 7.023 14.113 -11.675 1.00 83.75 82 GLU A C 1
ATOM 619 O O . GLU A 1 82 ? 6.302 13.812 -10.730 1.00 83.75 82 GLU A O 1
ATOM 624 N N . GLU A 1 83 ? 6.523 14.666 -12.783 1.00 86.38 83 GLU A N 1
ATOM 625 C CA . GLU A 1 83 ? 5.106 14.995 -12.968 1.00 86.38 83 GLU A CA 1
ATOM 626 C C . GLU A 1 83 ? 4.206 13.749 -12.916 1.00 86.38 83 GLU A C 1
ATOM 628 O O . GLU A 1 83 ? 3.165 13.772 -12.254 1.00 86.38 83 GLU A O 1
ATOM 633 N N . ASP A 1 84 ? 4.626 12.642 -13.540 1.00 87.50 84 ASP A N 1
ATOM 634 C CA . ASP A 1 84 ? 3.888 11.372 -13.514 1.00 87.50 84 ASP A CA 1
ATOM 635 C C . ASP A 1 84 ? 3.815 10.789 -12.096 1.00 87.50 84 ASP A C 1
ATOM 637 O O . ASP A 1 84 ? 2.767 10.289 -11.673 1.00 87.50 84 ASP A O 1
ATOM 641 N N . ILE A 1 85 ? 4.911 10.887 -11.335 1.00 89.50 85 ILE A N 1
ATOM 642 C CA . ILE A 1 85 ? 4.968 10.435 -9.939 1.00 89.50 85 ILE A CA 1
ATOM 643 C C . ILE A 1 85 ? 4.028 11.281 -9.075 1.00 89.50 85 ILE A C 1
ATOM 645 O O . ILE A 1 85 ? 3.238 10.725 -8.308 1.00 89.50 85 ILE A O 1
ATOM 649 N N . GLN A 1 86 ? 4.039 12.607 -9.236 1.00 91.88 86 GLN A N 1
ATOM 650 C CA . GLN A 1 86 ? 3.156 13.501 -8.482 1.00 91.88 86 GLN A CA 1
ATOM 651 C C . GLN A 1 86 ? 1.675 13.276 -8.824 1.00 91.88 86 GLN A C 1
ATOM 653 O O . GLN A 1 86 ? 0.815 13.269 -7.934 1.00 91.88 86 GLN A O 1
ATOM 658 N N . MET A 1 87 ? 1.356 13.015 -10.095 1.00 93.31 87 MET A N 1
ATOM 659 C CA . MET A 1 87 ? -0.001 12.660 -10.511 1.00 93.31 87 MET A CA 1
ATOM 660 C C . MET A 1 87 ? -0.441 11.320 -9.909 1.00 93.31 87 MET A C 1
ATOM 662 O O . MET A 1 87 ? -1.536 11.219 -9.346 1.00 93.31 87 MET A O 1
ATOM 666 N N . ALA A 1 88 ? 0.422 10.302 -9.959 1.00 94.00 88 ALA A N 1
ATOM 667 C CA . ALA A 1 88 ? 0.164 9.007 -9.339 1.00 94.00 88 ALA A CA 1
ATOM 668 C C . ALA A 1 88 ? -0.019 9.131 -7.819 1.00 94.00 88 ALA A C 1
ATOM 670 O O . ALA A 1 88 ? -0.933 8.523 -7.264 1.00 94.00 88 ALA A O 1
ATOM 671 N N . LEU A 1 89 ? 0.777 9.966 -7.147 1.00 95.06 89 LEU A N 1
ATOM 672 C CA . LEU A 1 89 ? 0.664 10.227 -5.715 1.00 95.06 89 LEU A CA 1
ATOM 673 C C . LEU A 1 89 ? -0.685 10.847 -5.343 1.00 95.06 89 LEU A C 1
ATOM 675 O O . LEU A 1 89 ? -1.307 10.428 -4.364 1.00 95.06 89 LEU A O 1
ATOM 679 N N . SER A 1 90 ? -1.149 11.824 -6.123 1.00 96.44 90 SER A N 1
ATOM 680 C CA . SER A 1 90 ? -2.472 12.426 -5.936 1.00 96.44 90 SER A CA 1
ATOM 681 C C . SER A 1 90 ? -3.581 11.373 -6.053 1.00 96.44 90 SER A C 1
ATOM 683 O O . SER A 1 90 ? -4.407 11.229 -5.146 1.00 96.44 90 SER A O 1
ATOM 685 N N . ASN A 1 91 ? -3.532 10.552 -7.107 1.00 95.69 91 ASN A N 1
ATOM 686 C CA . ASN A 1 91 ? -4.496 9.476 -7.340 1.00 95.69 91 ASN A CA 1
ATOM 687 C C . ASN A 1 91 ? -4.476 8.433 -6.212 1.00 95.69 91 ASN A C 1
ATOM 689 O O . ASN A 1 91 ? -5.525 8.039 -5.703 1.00 95.69 91 ASN A O 1
ATOM 693 N N . VAL A 1 92 ? -3.288 8.020 -5.765 1.00 96.44 92 VAL A N 1
ATOM 694 C CA . VAL A 1 92 ? -3.099 7.090 -4.642 1.00 96.44 92 VAL A CA 1
ATOM 695 C C . VAL A 1 92 ? -3.717 7.646 -3.361 1.00 96.44 92 VAL A C 1
ATOM 697 O O . VAL A 1 92 ? -4.468 6.938 -2.689 1.00 96.44 92 VAL A O 1
ATOM 700 N N . LYS A 1 93 ? -3.461 8.917 -3.034 1.00 97.56 93 LYS A N 1
ATOM 701 C CA . LYS A 1 93 ? -4.044 9.574 -1.855 1.00 97.56 93 LYS A CA 1
ATOM 702 C C . LYS A 1 93 ? -5.567 9.644 -1.937 1.00 97.56 93 LYS A C 1
ATOM 704 O O . LYS A 1 93 ? -6.226 9.410 -0.928 1.00 97.56 93 LYS A O 1
ATOM 709 N N . GLN A 1 94 ? -6.123 9.913 -3.118 1.00 97.56 94 GLN A N 1
ATOM 710 C CA . GLN A 1 94 ? -7.570 9.914 -3.338 1.00 97.56 94 GLN A CA 1
ATOM 711 C C . GLN A 1 94 ? -8.179 8.517 -3.157 1.00 97.56 94 GLN A C 1
ATOM 713 O O . GLN A 1 94 ? -9.211 8.371 -2.508 1.00 97.56 94 GLN A O 1
ATOM 718 N N . ILE A 1 95 ? -7.538 7.474 -3.688 1.00 97.19 95 ILE A N 1
ATOM 719 C CA . ILE A 1 95 ? -7.991 6.089 -3.503 1.00 97.19 95 ILE A CA 1
ATOM 720 C C . ILE A 1 95 ? -7.975 5.721 -2.016 1.00 97.19 95 ILE A C 1
ATOM 722 O O . ILE A 1 95 ? -8.935 5.135 -1.515 1.00 97.19 95 ILE A O 1
ATOM 726 N N . VAL A 1 96 ? -6.905 6.086 -1.309 1.00 97.81 96 VAL A N 1
ATOM 727 C CA . VAL A 1 96 ? -6.736 5.813 0.122 1.00 97.81 96 VAL A CA 1
ATOM 728 C C . VAL A 1 96 ? -7.734 6.583 0.991 1.00 97.81 96 VAL A C 1
ATOM 730 O O . VAL A 1 96 ? -8.171 6.048 2.006 1.00 97.81 96 VAL A O 1
ATOM 733 N N . SER A 1 97 ? -8.131 7.800 0.612 1.00 96.75 97 SER A N 1
ATOM 734 C CA . SER A 1 97 ? -9.138 8.570 1.354 1.00 96.75 97 SER A CA 1
ATOM 735 C C . SER A 1 97 ? -10.578 8.153 1.044 1.00 96.75 97 SER A C 1
ATOM 737 O O . SER A 1 97 ? -11.440 8.267 1.911 1.00 96.75 97 SER A O 1
ATOM 739 N N . ALA A 1 98 ? -10.845 7.653 -0.165 1.00 97.00 98 ALA A N 1
ATOM 740 C CA . ALA A 1 98 ? -12.183 7.255 -0.599 1.00 97.00 98 ALA A CA 1
ATOM 741 C C . ALA A 1 98 ? -12.613 5.861 -0.112 1.00 97.00 98 ALA A C 1
ATOM 743 O O . ALA A 1 98 ? -13.794 5.527 -0.196 1.00 97.00 98 ALA A O 1
ATOM 744 N N . ASN A 1 99 ? -11.678 5.032 0.360 1.00 97.31 99 ASN A N 1
ATOM 745 C CA . ASN A 1 99 ? -11.946 3.649 0.746 1.00 97.31 99 ASN A CA 1
ATOM 746 C C . ASN A 1 99 ? -11.569 3.401 2.214 1.00 97.31 99 ASN A C 1
ATOM 748 O O . ASN A 1 99 ? -10.531 3.882 2.670 1.00 97.31 99 ASN A O 1
ATOM 752 N N . PRO A 1 100 ? -12.354 2.598 2.954 1.00 96.56 100 PRO A N 1
ATOM 753 C CA . PRO A 1 100 ? -12.095 2.337 4.370 1.00 96.56 100 PRO A CA 1
ATOM 754 C C . PRO A 1 100 ? -10.802 1.532 4.590 1.00 96.56 100 PRO A C 1
ATOM 756 O O . PRO A 1 100 ? -10.094 1.735 5.578 1.00 96.56 100 PRO A O 1
ATOM 759 N N . ALA A 1 101 ? -10.450 0.662 3.641 1.00 97.75 101 ALA A N 1
ATOM 760 C CA . ALA A 1 101 ? -9.178 -0.045 3.591 1.00 97.75 101 ALA A CA 1
ATOM 761 C C . ALA A 1 101 ? -8.696 -0.183 2.140 1.00 97.75 101 ALA A C 1
ATOM 763 O O . ALA A 1 101 ? -9.502 -0.362 1.223 1.00 97.75 101 ALA A O 1
ATOM 764 N N . VAL A 1 102 ? -7.379 -0.121 1.932 1.00 98.44 102 VAL A N 1
ATOM 765 C CA . VAL A 1 102 ? -6.735 -0.263 0.617 1.00 98.44 102 VAL A CA 1
ATOM 766 C C . VAL A 1 102 ? -5.523 -1.179 0.722 1.00 98.44 102 VAL A C 1
ATOM 768 O O . VAL A 1 102 ? -4.735 -1.077 1.662 1.00 98.44 102 VAL A O 1
ATOM 771 N N . VAL A 1 103 ? -5.359 -2.060 -0.262 1.00 98.50 103 VAL A N 1
ATOM 772 C CA . VAL A 1 103 ? -4.205 -2.950 -0.397 1.00 98.50 103 VAL A CA 1
ATOM 773 C C . VAL A 1 103 ? -3.590 -2.751 -1.777 1.00 98.50 103 VAL A C 1
ATOM 775 O O . VAL A 1 103 ? -4.196 -3.108 -2.787 1.00 98.50 103 VAL A O 1
ATOM 778 N N . PHE A 1 104 ? -2.367 -2.229 -1.817 1.00 98.44 104 PHE A N 1
ATOM 779 C CA . PHE A 1 104 ? -1.528 -2.257 -3.013 1.00 98.44 104 PHE A CA 1
ATOM 780 C C . PHE A 1 104 ? -0.740 -3.566 -3.033 1.00 98.44 104 PHE A C 1
ATOM 782 O O . PHE A 1 104 ? -0.077 -3.925 -2.054 1.00 98.44 104 PHE A O 1
ATOM 789 N N . SER A 1 105 ? -0.844 -4.301 -4.131 1.00 98.25 105 SER A N 1
ATOM 790 C CA . SER A 1 105 ? -0.434 -5.697 -4.259 1.00 98.25 105 SER A CA 1
ATOM 791 C C . SER A 1 105 ? 0.261 -5.942 -5.599 1.00 98.25 105 SER A C 1
ATOM 793 O O . SER A 1 105 ? 0.299 -5.063 -6.456 1.00 98.25 105 SER A O 1
ATOM 795 N N . LYS A 1 106 ? 0.841 -7.136 -5.753 1.00 97.62 106 LYS A N 1
ATOM 796 C CA . LYS A 1 106 ? 1.125 -7.719 -7.066 1.00 97.62 106 LYS A CA 1
ATOM 797 C C . LYS A 1 106 ? 0.589 -9.146 -7.149 1.00 97.62 106 LYS A C 1
ATOM 799 O O . LYS A 1 106 ? 0.664 -9.876 -6.149 1.00 97.62 106 LYS A O 1
ATOM 804 N N . THR A 1 107 ? 0.114 -9.574 -8.317 1.00 96.75 107 THR A N 1
ATOM 805 C CA . THR A 1 107 ? -0.587 -10.864 -8.494 1.00 96.75 107 THR A CA 1
ATOM 806 C C . THR A 1 107 ? 0.268 -12.070 -8.084 1.00 96.75 107 THR A C 1
ATOM 808 O O . THR A 1 107 ? -0.199 -13.018 -7.439 1.00 96.75 107 THR A O 1
ATOM 811 N N . TYR A 1 108 ? 1.567 -12.006 -8.377 1.00 95.19 108 TYR A N 1
ATOM 812 C CA . TYR A 1 108 ? 2.539 -13.067 -8.125 1.00 95.19 108 TYR A CA 1
ATOM 813 C C . TYR A 1 108 ? 3.114 -13.065 -6.695 1.00 95.19 108 TYR A C 1
ATOM 815 O O . TYR A 1 108 ? 3.854 -13.977 -6.321 1.00 95.19 108 TYR A O 1
ATOM 823 N N . CYS A 1 109 ? 2.789 -12.072 -5.859 1.00 95.19 109 CYS A N 1
ATOM 824 C CA . CYS A 1 109 ? 3.409 -11.915 -4.545 1.00 95.19 109 CYS A CA 1
ATOM 825 C C . CYS A 1 109 ? 2.768 -12.809 -3.466 1.00 95.19 109 CYS A C 1
ATOM 827 O O . CYS A 1 109 ? 1.618 -12.622 -3.060 1.00 95.19 109 CYS A O 1
ATOM 829 N N . GLY A 1 110 ? 3.554 -13.738 -2.908 1.00 96.88 110 GLY A N 1
ATOM 830 C CA . GLY A 1 110 ? 3.114 -14.625 -1.822 1.00 96.88 110 GLY A CA 1
ATOM 831 C C . GLY A 1 110 ? 2.728 -13.900 -0.523 1.00 96.88 110 GLY A C 1
ATOM 832 O O . GLY A 1 110 ? 1.796 -14.321 0.156 1.00 96.88 110 GLY A O 1
ATOM 833 N N . TYR A 1 111 ? 3.383 -12.781 -0.191 1.00 97.81 111 TYR A N 1
ATOM 834 C CA . TYR A 1 111 ? 3.027 -11.954 0.974 1.00 97.81 111 TYR A CA 1
ATOM 835 C C . TYR A 1 111 ? 1.675 -11.251 0.785 1.00 97.81 111 TYR A C 1
ATOM 837 O O . TYR A 1 111 ? 0.890 -11.160 1.727 1.00 97.81 111 TYR A O 1
ATOM 845 N N . CYS A 1 112 ? 1.368 -10.812 -0.441 1.00 97.31 112 CYS A N 1
ATOM 846 C CA . CYS A 1 112 ? 0.079 -10.197 -0.763 1.00 97.31 112 CYS A CA 1
ATOM 847 C C . CYS A 1 112 ? -1.066 -11.202 -0.615 1.00 97.31 112 CYS A C 1
ATOM 849 O O . CYS A 1 112 ? -2.100 -10.867 -0.045 1.00 97.31 112 CYS A O 1
ATOM 851 N N . LYS A 1 113 ? -0.864 -12.454 -1.055 1.00 98.00 113 LYS A N 1
ATOM 852 C CA . LYS A 1 113 ? -1.856 -13.531 -0.890 1.00 98.00 113 LYS A CA 1
ATOM 853 C C . LYS A 1 113 ? -2.241 -13.743 0.574 1.00 98.00 113 LYS A C 1
ATOM 855 O O . LYS A 1 113 ? -3.424 -13.872 0.862 1.00 98.00 113 LYS A O 1
ATOM 860 N N . ARG A 1 114 ? -1.275 -13.702 1.500 1.00 97.94 114 ARG A N 1
ATOM 861 C CA . ARG A 1 114 ? -1.563 -13.853 2.937 1.00 97.94 114 ARG A CA 1
ATOM 862 C C . ARG A 1 114 ? -2.407 -12.708 3.497 1.00 97.94 114 ARG A C 1
ATOM 864 O O . ARG A 1 114 ? -3.330 -12.966 4.258 1.00 97.94 114 ARG A O 1
ATOM 871 N N . VAL A 1 115 ? -2.125 -11.460 3.111 1.00 98.25 115 VAL A N 1
ATOM 872 C CA . VAL A 1 115 ? -2.949 -10.305 3.524 1.00 98.25 115 VAL A CA 1
ATOM 873 C C . VAL A 1 115 ? -4.368 -10.416 2.965 1.00 98.25 115 VAL A C 1
ATOM 875 O O . VAL A 1 115 ? -5.323 -10.235 3.712 1.00 98.25 115 VAL A O 1
ATOM 878 N N . LYS A 1 116 ? -4.518 -10.772 1.681 1.00 98.06 116 LYS A N 1
ATOM 879 C CA . LYS A 1 116 ? -5.834 -10.978 1.050 1.00 98.06 116 LYS A CA 1
ATOM 880 C C . LYS A 1 116 ? -6.624 -12.090 1.731 1.00 98.06 116 LYS A C 1
ATOM 882 O O . LYS A 1 116 ? -7.809 -11.919 1.983 1.00 98.06 116 LYS A O 1
ATOM 887 N N . GLN A 1 117 ? -5.967 -13.203 2.055 1.00 98.06 117 GLN A N 1
ATOM 888 C CA . GLN A 1 117 ? -6.596 -14.310 2.765 1.00 98.06 117 GLN A CA 1
ATOM 889 C C . GLN A 1 117 ? -7.104 -13.862 4.140 1.00 98.06 117 GLN A C 1
ATOM 891 O O . GLN A 1 117 ? -8.279 -14.053 4.427 1.00 98.06 117 GLN A O 1
ATOM 896 N N . LEU A 1 118 ? -6.268 -13.190 4.938 1.00 97.19 118 LEU A N 1
ATOM 897 C CA . LEU A 1 118 ? -6.683 -12.659 6.239 1.00 97.19 118 LEU A CA 1
ATOM 898 C C . LEU A 1 118 ? -7.869 -11.690 6.110 1.00 97.19 118 LEU A C 1
ATOM 900 O O . LEU A 1 118 ? -8.821 -11.758 6.879 1.00 97.19 118 LEU A O 1
ATOM 904 N N . PHE A 1 119 ? -7.829 -10.782 5.133 1.00 97.31 119 PHE A N 1
ATOM 905 C CA . PHE A 1 119 ? -8.914 -9.823 4.913 1.00 97.31 119 PHE A CA 1
ATOM 906 C C . PHE A 1 119 ? -10.203 -10.526 4.464 1.00 97.31 119 PHE A C 1
ATOM 908 O O . PHE A 1 119 ? -11.285 -10.126 4.885 1.00 97.31 119 PHE A O 1
ATOM 915 N N . SER A 1 120 ? -10.096 -11.603 3.683 1.00 96.44 120 SER A N 1
ATOM 916 C CA . SER A 1 120 ? -11.230 -12.456 3.319 1.00 96.44 120 SER A CA 1
ATOM 917 C C . SER A 1 120 ? -11.802 -13.202 4.526 1.00 96.44 120 SER A C 1
ATOM 919 O O . SER A 1 120 ? -13.016 -13.236 4.687 1.00 96.44 120 SER A O 1
ATOM 921 N N . GLU A 1 121 ? -10.957 -13.778 5.384 1.00 95.69 121 GLU A N 1
ATOM 922 C CA . GLU A 1 121 ? -11.374 -14.480 6.610 1.00 95.69 121 GLU A CA 1
ATOM 923 C C . GLU A 1 121 ? -12.112 -13.538 7.574 1.00 95.69 121 GLU A C 1
ATOM 925 O O . GLU A 1 121 ? -13.096 -13.921 8.205 1.00 95.69 121 GLU A O 1
ATOM 930 N N . LEU A 1 122 ? -11.673 -12.279 7.638 1.00 94.56 122 LEU A N 1
ATOM 931 C CA . LEU A 1 122 ? -12.282 -11.226 8.450 1.00 94.56 122 LEU A CA 1
ATOM 932 C C . LEU A 1 122 ? -13.463 -10.513 7.763 1.00 94.56 122 LEU A C 1
ATOM 934 O O . LEU A 1 122 ? -14.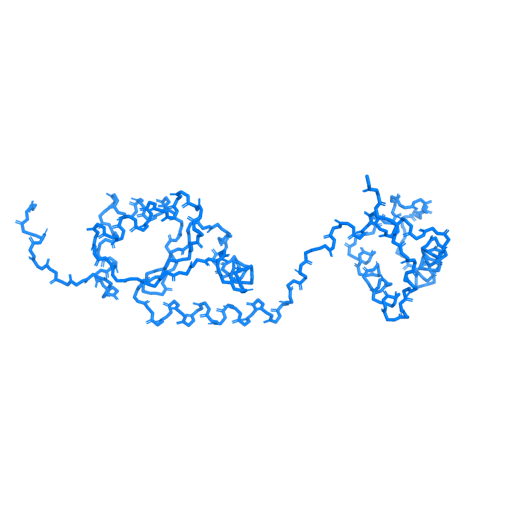042 -9.609 8.363 1.00 94.56 122 LEU A O 1
ATOM 938 N N . ASN A 1 123 ? -13.834 -10.901 6.536 1.00 95.12 123 ASN A N 1
ATOM 939 C CA . ASN A 1 123 ? -14.879 -10.257 5.726 1.00 95.12 123 ASN A CA 1
ATOM 940 C C . ASN A 1 123 ? -14.700 -8.732 5.597 1.00 95.12 123 ASN A C 1
ATOM 942 O O . ASN A 1 123 ? -15.644 -7.954 5.745 1.00 95.12 123 ASN A O 1
ATOM 946 N N . VAL A 1 124 ? -13.467 -8.306 5.339 1.00 96.06 124 VAL A N 1
ATOM 947 C CA . VAL A 1 124 ? -13.109 -6.898 5.170 1.00 96.06 124 VAL A CA 1
ATOM 948 C C . VAL A 1 124 ? -13.524 -6.422 3.780 1.00 96.06 124 VAL A C 1
ATOM 950 O O . VAL A 1 124 ? -13.134 -7.005 2.771 1.00 96.06 124 VAL A O 1
ATOM 953 N N . ALA A 1 125 ? -14.246 -5.311 3.712 1.00 95.06 125 ALA A N 1
ATOM 954 C CA . ALA A 1 125 ? -14.412 -4.514 2.509 1.00 95.06 125 ALA A CA 1
ATOM 955 C C . ALA A 1 125 ? -13.164 -3.642 2.300 1.00 95.06 125 ALA A C 1
ATOM 957 O O . ALA A 1 125 ? -12.873 -2.742 3.091 1.00 95.06 125 ALA A O 1
ATOM 958 N N . TYR A 1 126 ? -12.411 -3.908 1.233 1.00 97.31 126 TYR A N 1
ATOM 959 C CA . TYR A 1 126 ? -11.215 -3.145 0.883 1.00 97.31 126 TYR A CA 1
ATOM 960 C C . TYR A 1 126 ? -11.080 -2.969 -0.628 1.00 97.31 126 TYR A C 1
ATOM 962 O O . TYR A 1 126 ? -11.549 -3.789 -1.419 1.00 97.31 126 TYR A O 1
ATOM 970 N N . LYS A 1 127 ? -10.387 -1.904 -1.031 1.00 98.00 127 LYS A N 1
ATOM 971 C CA . LYS A 1 127 ? -9.970 -1.696 -2.417 1.00 98.00 127 LYS A CA 1
ATOM 972 C C . LYS A 1 127 ? -8.630 -2.390 -2.658 1.00 98.00 127 LYS A C 1
ATOM 974 O O . LYS A 1 127 ? -7.666 -2.160 -1.931 1.00 98.00 127 LYS A O 1
ATOM 979 N N . LEU A 1 128 ? -8.565 -3.221 -3.692 1.00 97.75 128 LEU A N 1
ATOM 980 C CA . LEU A 1 128 ? -7.346 -3.886 -4.149 1.00 97.75 128 LEU A CA 1
ATOM 981 C C . LEU A 1 128 ? -6.831 -3.201 -5.420 1.00 97.75 128 LEU A C 1
ATOM 983 O O . LEU A 1 128 ? -7.627 -2.930 -6.319 1.00 97.75 128 LEU A O 1
ATOM 987 N N . LEU A 1 129 ? -5.526 -2.933 -5.481 1.00 97.75 129 LEU A N 1
ATOM 988 C CA . LEU A 1 129 ? -4.821 -2.535 -6.704 1.00 97.75 129 LEU A CA 1
ATOM 989 C C . LEU A 1 129 ? -3.641 -3.478 -6.940 1.00 97.75 129 LEU A C 1
ATOM 991 O O . LEU A 1 129 ? -2.760 -3.588 -6.084 1.00 97.75 129 LEU A O 1
ATOM 995 N N . GLU A 1 130 ? -3.628 -4.143 -8.092 1.00 97.81 130 GLU A N 1
ATOM 996 C CA . GLU A 1 130 ? -2.532 -5.010 -8.534 1.00 97.81 130 GLU A CA 1
ATOM 997 C C . GLU A 1 130 ? -1.584 -4.199 -9.414 1.00 97.81 130 GLU A C 1
ATOM 999 O O . GLU A 1 130 ? -1.840 -3.974 -10.591 1.00 97.81 130 GLU A O 1
ATOM 1004 N N . LEU A 1 131 ? -0.477 -3.730 -8.839 1.00 96.06 131 LEU A N 1
ATOM 1005 C CA . LEU A 1 131 ? 0.439 -2.809 -9.516 1.00 96.06 131 LEU A CA 1
ATOM 1006 C C . LEU A 1 131 ? 1.069 -3.404 -10.782 1.00 96.06 131 LEU A C 1
ATOM 1008 O O . LEU A 1 131 ? 1.537 -2.661 -11.628 1.00 96.06 131 LEU A O 1
ATOM 1012 N N . ASP A 1 132 ? 1.132 -4.726 -10.911 1.00 94.50 132 ASP A N 1
ATOM 1013 C CA . ASP A 1 132 ? 1.628 -5.395 -12.114 1.00 94.50 132 ASP A CA 1
ATOM 1014 C C . ASP A 1 132 ? 0.610 -5.454 -13.264 1.00 94.50 132 ASP A C 1
ATOM 1016 O O . ASP A 1 132 ? 1.002 -5.734 -14.394 1.00 94.50 132 ASP A O 1
ATOM 1020 N N . GLU A 1 133 ? -0.665 -5.171 -12.998 1.00 96.06 133 GLU A N 1
ATOM 1021 C CA . GLU A 1 133 ? -1.727 -5.102 -14.012 1.00 96.06 133 GLU A CA 1
ATOM 1022 C C . GLU A 1 133 ? -2.080 -3.653 -14.392 1.00 96.06 133 GLU A C 1
ATOM 1024 O O . GLU A 1 133 ? -2.673 -3.410 -15.443 1.00 96.06 133 GLU A O 1
ATOM 1029 N N . GLU A 1 134 ? -1.689 -2.680 -13.565 1.00 91.31 134 GLU A N 1
ATOM 1030 C CA . GLU A 1 134 ? -1.908 -1.256 -13.820 1.00 91.31 134 GLU A CA 1
ATOM 1031 C C . GLU A 1 134 ? -0.880 -0.694 -14.813 1.00 91.31 134 GLU A C 1
ATOM 1033 O O . GLU A 1 134 ? 0.332 -0.849 -14.651 1.00 91.31 134 GLU A O 1
ATOM 1038 N N . SER A 1 135 ? -1.344 0.063 -15.812 1.00 91.81 135 SER A N 1
ATOM 1039 C CA . SER A 1 135 ? -0.463 0.690 -16.814 1.00 91.81 135 SER A CA 1
ATOM 1040 C C . SER A 1 135 ? 0.520 1.707 -16.224 1.00 91.81 135 SER A C 1
ATOM 1042 O O . SER A 1 135 ? 1.547 1.995 -16.838 1.00 91.81 135 SER A O 1
ATOM 1044 N N . ASN A 1 136 ? 0.186 2.272 -15.060 1.00 91.19 136 ASN A N 1
ATOM 1045 C CA . ASN A 1 136 ? 1.008 3.211 -14.296 1.00 91.19 136 ASN A CA 1
ATOM 1046 C C . ASN A 1 136 ? 1.482 2.615 -12.95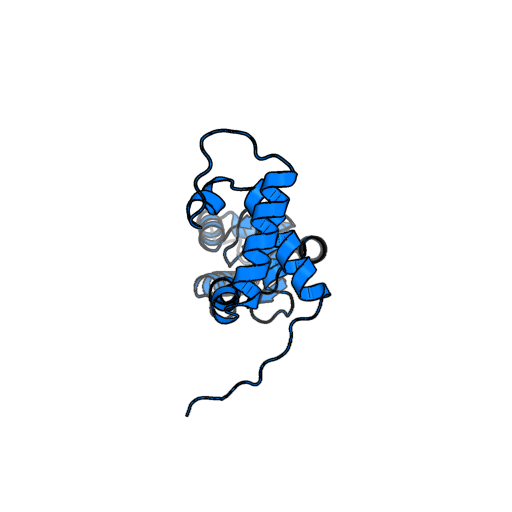3 1.00 91.19 136 ASN A C 1
ATOM 1048 O O . ASN A 1 136 ? 1.653 3.325 -11.958 1.00 91.19 136 ASN A O 1
ATOM 1052 N N . GLY A 1 137 ? 1.632 1.290 -12.890 1.00 93.06 137 GLY A N 1
ATOM 1053 C CA . GLY A 1 137 ? 2.013 0.581 -11.673 1.00 93.06 137 GLY A CA 1
ATOM 1054 C C . GLY A 1 137 ? 3.371 0.991 -11.098 1.00 93.06 137 GLY A C 1
ATOM 1055 O O . GLY A 1 137 ? 3.513 1.086 -9.876 1.00 93.06 137 GLY A O 1
ATOM 1056 N N . ASP A 1 138 ? 4.351 1.280 -11.957 1.00 92.12 138 ASP A N 1
ATOM 1057 C CA . ASP A 1 138 ? 5.696 1.709 -11.549 1.00 92.12 138 ASP A CA 1
ATOM 1058 C C . ASP A 1 138 ? 5.690 3.133 -10.965 1.00 92.12 138 ASP A C 1
ATOM 1060 O O . ASP A 1 138 ? 6.367 3.410 -9.967 1.00 92.12 138 ASP A O 1
ATOM 1064 N N . GLU A 1 139 ? 4.879 4.026 -11.533 1.00 94.25 139 GLU A N 1
ATOM 1065 C CA . GLU A 1 139 ? 4.615 5.372 -11.023 1.00 94.25 139 GLU A CA 1
ATOM 1066 C C . GLU A 1 139 ? 3.941 5.295 -9.654 1.00 94.25 139 GLU A C 1
ATOM 1068 O O . GLU A 1 139 ? 4.391 5.937 -8.707 1.00 94.25 139 GLU A O 1
ATOM 1073 N N . ILE A 1 140 ? 2.907 4.457 -9.517 1.00 95.69 140 ILE A N 1
ATOM 1074 C CA . ILE A 1 140 ? 2.213 4.238 -8.243 1.00 95.69 140 ILE A CA 1
ATOM 1075 C C . ILE A 1 140 ? 3.179 3.674 -7.196 1.00 95.69 140 ILE A C 1
ATOM 1077 O O . ILE A 1 140 ? 3.196 4.142 -6.058 1.00 95.69 140 ILE A O 1
ATOM 1081 N N . GLN A 1 141 ? 4.012 2.692 -7.553 1.00 95.94 141 GLN A N 1
ATOM 1082 C CA . GLN A 1 141 ? 4.997 2.118 -6.636 1.00 95.94 141 GLN A CA 1
ATOM 1083 C C . GLN A 1 141 ? 6.034 3.163 -6.189 1.00 95.94 141 GLN A C 1
ATOM 1085 O O . GLN A 1 141 ? 6.426 3.184 -5.017 1.00 95.94 141 GLN A O 1
ATOM 1090 N N . SER A 1 142 ? 6.450 4.047 -7.095 1.00 94.12 142 SER A N 1
ATOM 1091 C CA . SER A 1 142 ? 7.374 5.146 -6.792 1.00 94.12 142 SER A CA 1
ATOM 1092 C C . SER A 1 142 ? 6.723 6.196 -5.890 1.00 94.12 142 SER A C 1
ATOM 1094 O O . SER A 1 142 ? 7.304 6.565 -4.870 1.00 94.12 142 SER A O 1
ATOM 1096 N N . ALA A 1 143 ? 5.481 6.582 -6.179 1.00 95.38 143 ALA A N 1
ATOM 1097 C CA . ALA A 1 143 ? 4.690 7.487 -5.352 1.00 95.38 143 ALA A CA 1
ATOM 1098 C C . ALA A 1 143 ? 4.450 6.928 -3.938 1.00 95.38 143 ALA A C 1
ATOM 1100 O O . ALA A 1 143 ? 4.563 7.642 -2.942 1.00 95.38 143 ALA A O 1
ATOM 1101 N N . LEU A 1 144 ? 4.166 5.627 -3.817 1.00 96.44 144 LEU A N 1
ATOM 1102 C CA . LEU A 1 144 ? 4.036 4.956 -2.521 1.00 96.44 144 LEU A CA 1
ATOM 1103 C C . LEU A 1 144 ? 5.345 4.997 -1.732 1.00 96.44 144 LEU A C 1
ATOM 1105 O O . LEU A 1 144 ? 5.317 5.244 -0.524 1.00 96.44 144 LEU A O 1
ATOM 1109 N N . LYS A 1 145 ? 6.487 4.794 -2.398 1.00 96.00 145 LYS A N 1
ATOM 1110 C CA . LYS A 1 145 ? 7.809 4.912 -1.775 1.00 96.00 145 LYS A CA 1
ATOM 1111 C C . LYS A 1 145 ? 8.070 6.336 -1.286 1.00 96.00 145 LYS A C 1
ATOM 1113 O O . LYS A 1 145 ? 8.557 6.485 -0.172 1.00 96.00 145 LYS A O 1
ATOM 1118 N N . GLU A 1 146 ? 7.740 7.355 -2.074 1.00 94.56 146 GLU A N 1
ATOM 1119 C CA . GLU A 1 146 ? 7.878 8.761 -1.671 1.00 94.56 146 GLU A CA 1
ATOM 1120 C C . GLU A 1 146 ? 7.000 9.084 -0.455 1.00 94.56 146 GLU A C 1
ATOM 1122 O O . GLU A 1 146 ? 7.462 9.682 0.514 1.00 94.56 146 GLU A O 1
ATOM 1127 N N . TRP A 1 147 ? 5.746 8.627 -0.464 1.00 95.94 147 TRP A N 1
ATOM 1128 C CA . TRP A 1 147 ? 4.792 8.952 0.592 1.00 95.94 147 TRP A CA 1
ATOM 1129 C C . TRP A 1 147 ? 5.036 8.195 1.899 1.00 95.94 147 TRP A C 1
ATOM 1131 O O . TRP A 1 147 ? 4.920 8.763 2.984 1.00 95.94 147 TRP A O 1
ATOM 1141 N N . THR A 1 148 ? 5.330 6.898 1.807 1.00 96.00 148 THR A N 1
ATOM 1142 C CA . THR A 1 148 ? 5.374 5.993 2.968 1.00 96.00 148 THR A CA 1
ATOM 1143 C C . THR A 1 148 ? 6.781 5.552 3.352 1.00 96.00 148 THR A C 1
ATOM 1145 O O . THR A 1 148 ? 6.963 4.932 4.398 1.00 96.00 148 THR A O 1
ATOM 1148 N N . GLY A 1 149 ? 7.772 5.798 2.492 1.00 96.31 149 GLY A N 1
ATOM 1149 C CA . GLY A 1 149 ? 9.102 5.192 2.577 1.00 96.31 149 GLY A CA 1
ATOM 1150 C C . GLY A 1 149 ? 9.145 3.720 2.145 1.00 96.31 149 GLY A C 1
ATOM 1151 O O . GLY A 1 149 ? 10.232 3.158 2.001 1.00 96.31 149 GLY A O 1
ATOM 1152 N N . GLN A 1 150 ? 7.996 3.074 1.909 1.00 95.06 150 GLN A N 1
ATOM 1153 C CA . GLN A 1 150 ? 7.910 1.652 1.587 1.00 95.06 150 GLN A CA 1
ATOM 1154 C C . GLN A 1 150 ? 7.774 1.430 0.076 1.00 95.06 150 GLN A C 1
ATOM 1156 O O . GLN A 1 150 ? 6.777 1.791 -0.542 1.00 95.06 150 GLN A O 1
ATOM 1161 N N . SER A 1 151 ? 8.772 0.766 -0.510 1.00 91.31 151 SER A N 1
ATOM 1162 C CA . SER A 1 151 ? 8.781 0.377 -1.932 1.00 91.31 151 SER A CA 1
ATOM 1163 C C . SER A 1 151 ? 8.259 -1.039 -2.192 1.00 91.31 151 SER A C 1
ATOM 1165 O O . SER A 1 151 ? 8.161 -1.458 -3.344 1.00 91.31 151 SER A O 1
ATOM 1167 N N . THR A 1 152 ? 7.961 -1.799 -1.137 1.00 95.31 152 THR A N 1
ATOM 1168 C CA . THR A 1 152 ? 7.567 -3.208 -1.213 1.00 95.31 152 THR A CA 1
ATOM 1169 C C . THR A 1 152 ? 6.053 -3.380 -1.148 1.00 95.31 152 THR A C 1
ATOM 1171 O O . THR A 1 152 ? 5.349 -2.634 -0.465 1.00 95.31 152 THR A O 1
ATOM 1174 N N . VAL A 1 153 ? 5.564 -4.417 -1.832 1.00 96.94 153 VAL A N 1
ATOM 1175 C CA . VAL A 1 153 ? 4.190 -4.913 -1.697 1.00 96.94 153 VAL A CA 1
ATOM 1176 C C . VAL A 1 153 ? 4.148 -6.123 -0.746 1.00 96.94 153 VAL A C 1
ATOM 1178 O O . VAL A 1 153 ? 5.095 -6.916 -0.730 1.00 96.94 153 VAL A O 1
ATOM 1181 N N . PRO A 1 154 ? 3.063 -6.327 0.017 1.00 98.00 154 PRO A N 1
ATOM 1182 C CA . PRO A 1 154 ? 1.870 -5.482 0.064 1.00 98.00 154 PRO A CA 1
ATOM 1183 C C . PRO A 1 154 ? 2.138 -4.147 0.770 1.00 98.00 154 PRO A C 1
ATOM 1185 O O . PRO A 1 154 ? 2.957 -4.100 1.681 1.00 98.00 154 PRO A O 1
ATOM 1188 N N . ASN A 1 155 ? 1.446 -3.084 0.364 1.00 98.31 155 ASN A N 1
ATOM 1189 C CA . ASN A 1 155 ? 1.416 -1.800 1.071 1.00 98.31 155 ASN A CA 1
ATOM 1190 C C . ASN A 1 155 ? -0.044 -1.506 1.455 1.00 98.31 155 ASN A C 1
ATOM 1192 O O . ASN A 1 155 ? -0.912 -1.435 0.581 1.00 98.31 155 ASN A O 1
ATOM 1196 N N . VAL A 1 156 ? -0.331 -1.461 2.759 1.00 98.50 156 VAL A N 1
ATOM 1197 C CA . VAL A 1 156 ? -1.699 -1.509 3.296 1.00 98.50 156 VAL A CA 1
ATOM 1198 C C . VAL A 1 156 ? -2.053 -0.220 4.022 1.00 98.50 156 VAL A C 1
ATOM 1200 O O . VAL A 1 156 ? -1.293 0.266 4.862 1.00 98.50 156 VAL A O 1
ATOM 1203 N N . PHE A 1 157 ? -3.254 0.284 3.743 1.00 98.62 157 PHE A N 1
ATOM 1204 C CA . PHE A 1 157 ? -3.841 1.452 4.390 1.00 98.62 157 PHE A CA 1
ATOM 1205 C C . PHE A 1 157 ? -5.197 1.111 5.007 1.00 98.62 157 PHE A C 1
ATOM 1207 O O . PHE A 1 157 ? -5.986 0.374 4.416 1.00 98.62 157 PHE A O 1
ATOM 1214 N N . ILE A 1 158 ? -5.480 1.672 6.184 1.00 98.25 158 ILE A N 1
ATOM 1215 C CA . ILE A 1 158 ? -6.773 1.561 6.878 1.00 98.25 158 ILE A CA 1
ATOM 1216 C C . ILE A 1 158 ? -7.152 2.950 7.393 1.00 98.25 158 ILE A C 1
ATOM 1218 O O . ILE A 1 158 ? -6.328 3.606 8.034 1.00 98.25 158 ILE A O 1
ATOM 1222 N N . ALA A 1 159 ? -8.374 3.408 7.107 1.00 96.56 159 ALA A N 1
ATOM 1223 C CA . ALA A 1 159 ? -8.867 4.747 7.453 1.00 96.56 159 ALA A CA 1
ATOM 1224 C C . ALA A 1 159 ? -7.875 5.868 7.074 1.00 96.56 159 ALA A C 1
ATOM 1226 O O . ALA A 1 159 ? -7.556 6.747 7.877 1.00 96.56 159 ALA A O 1
ATOM 1227 N N . GLY A 1 160 ? -7.301 5.784 5.871 1.00 96.25 160 GLY A N 1
ATOM 1228 C CA . GLY A 1 160 ? -6.309 6.741 5.380 1.00 96.25 160 GLY A CA 1
ATOM 1229 C C . GLY A 1 160 ? -4.902 6.631 5.991 1.00 96.25 160 GLY A C 1
ATOM 1230 O O . GLY A 1 160 ? -3.999 7.348 5.565 1.00 96.25 160 GLY A O 1
ATOM 1231 N N . LYS A 1 161 ? -4.679 5.749 6.976 1.00 97.44 161 LYS A N 1
ATOM 1232 C CA . LYS A 1 161 ? -3.392 5.592 7.674 1.00 97.44 161 LYS A CA 1
ATOM 1233 C C . LYS A 1 161 ? -2.585 4.437 7.094 1.00 97.44 161 LYS A C 1
ATOM 1235 O O . LYS A 1 161 ? -3.116 3.344 6.909 1.00 97.44 161 LYS A O 1
ATOM 1240 N N . HIS A 1 162 ? -1.291 4.665 6.873 1.00 98.12 162 HIS A N 1
ATOM 1241 C CA . HIS A 1 162 ? -0.356 3.629 6.437 1.00 98.12 162 HIS A CA 1
ATOM 1242 C C . HIS A 1 162 ? -0.091 2.625 7.569 1.00 98.12 162 HIS A C 1
ATOM 1244 O O . HIS A 1 162 ? 0.324 3.007 8.665 1.00 98.12 162 HIS A O 1
ATOM 1250 N N . ILE A 1 163 ? -0.339 1.343 7.302 1.00 98.12 163 ILE A N 1
ATOM 1251 C CA . ILE A 1 163 ? -0.159 0.237 8.254 1.00 98.12 163 ILE A CA 1
ATOM 1252 C C . ILE A 1 163 ? 1.175 -0.475 8.032 1.00 98.12 163 ILE A C 1
ATOM 1254 O O . ILE A 1 163 ? 1.776 -0.950 8.995 1.00 98.12 163 ILE A O 1
ATOM 1258 N N . GLY A 1 164 ? 1.641 -0.530 6.782 1.00 97.69 164 GLY A N 1
ATOM 1259 C CA . GLY A 1 164 ? 2.874 -1.200 6.380 1.00 97.69 164 GLY A CA 1
ATOM 1260 C C . GLY A 1 164 ? 2.630 -2.432 5.513 1.00 97.69 164 GLY A C 1
ATOM 1261 O O . GLY A 1 164 ? 1.614 -2.553 4.822 1.00 97.69 164 GLY A O 1
ATOM 1262 N N . GLY A 1 165 ? 3.595 -3.351 5.542 1.00 97.94 165 GLY A N 1
ATOM 1263 C CA . GLY A 1 165 ? 3.546 -4.612 4.807 1.00 97.94 165 GLY A CA 1
ATOM 1264 C C . GLY A 1 165 ? 2.855 -5.766 5.530 1.00 97.94 165 GLY A C 1
ATOM 1265 O O . GLY A 1 165 ? 2.196 -5.602 6.555 1.00 97.94 165 GLY A O 1
ATOM 1266 N N . CYS A 1 166 ? 3.031 -6.973 4.987 1.00 97.81 166 CYS A N 1
ATOM 1267 C CA . CYS A 1 166 ? 2.395 -8.189 5.502 1.00 97.81 166 CYS A CA 1
ATOM 1268 C C . CYS A 1 166 ? 2.712 -8.422 6.984 1.00 97.81 166 CYS A C 1
ATOM 1270 O O . CYS A 1 166 ? 1.810 -8.734 7.753 1.00 97.81 166 CYS A O 1
ATOM 1272 N N . ASP A 1 167 ? 3.970 -8.264 7.393 1.00 97.88 167 ASP A N 1
ATOM 1273 C CA . ASP A 1 167 ? 4.382 -8.562 8.767 1.00 97.88 167 ASP A CA 1
ATOM 1274 C C . ASP A 1 167 ? 3.725 -7.609 9.770 1.00 97.88 167 ASP A C 1
ATOM 1276 O O . ASP A 1 167 ? 3.207 -8.067 10.788 1.00 97.88 167 ASP A O 1
ATOM 1280 N N . ALA A 1 168 ? 3.635 -6.318 9.432 1.00 97.94 168 ALA A N 1
ATOM 1281 C CA . ALA A 1 168 ? 2.959 -5.315 10.250 1.00 97.94 168 ALA A CA 1
ATOM 1282 C C . ALA A 1 168 ? 1.459 -5.619 10.397 1.00 97.94 168 ALA A C 1
ATOM 1284 O O . ALA A 1 168 ? 0.917 -5.574 11.501 1.00 97.94 168 ALA A O 1
ATOM 1285 N N . VAL A 1 169 ? 0.783 -5.997 9.306 1.00 98.19 169 VAL A N 1
ATOM 1286 C CA . VAL A 1 169 ? -0.636 -6.392 9.345 1.00 98.19 169 VAL A CA 1
ATOM 1287 C C . VAL A 1 169 ? -0.839 -7.630 10.225 1.00 98.19 169 VAL A C 1
ATOM 1289 O O . VAL A 1 169 ? -1.708 -7.636 11.099 1.00 98.19 169 VAL A O 1
ATOM 1292 N N . MET A 1 170 ? -0.012 -8.662 10.046 1.00 97.81 170 MET A N 1
ATOM 1293 C CA . MET A 1 170 ? -0.095 -9.909 10.817 1.00 97.81 170 MET A CA 1
ATOM 1294 C C . MET A 1 170 ? 0.234 -9.698 12.298 1.00 97.81 170 MET A C 1
ATOM 1296 O O . MET A 1 170 ? -0.370 -10.316 13.172 1.00 97.81 170 MET A O 1
ATOM 1300 N N . GLU A 1 171 ? 1.186 -8.822 12.614 1.00 98.19 171 GLU A N 1
ATOM 1301 C CA . GLU A 1 171 ? 1.485 -8.413 13.985 1.00 98.19 171 GLU A CA 1
ATOM 1302 C C . GLU A 1 171 ? 0.287 -7.711 14.631 1.00 98.19 171 GLU A C 1
ATOM 1304 O O . GLU A 1 171 ? -0.124 -8.090 15.727 1.00 98.19 171 GLU A O 1
ATOM 1309 N N . LYS A 1 172 ? -0.338 -6.746 13.943 1.00 97.94 172 LYS A N 1
ATOM 1310 C CA . LYS A 1 172 ? -1.533 -6.051 14.449 1.00 97.94 172 LYS A CA 1
ATOM 1311 C C . LYS A 1 172 ? -2.707 -7.003 14.655 1.00 97.94 172 LYS A C 1
ATOM 1313 O O . LYS A 1 172 ? -3.463 -6.814 15.607 1.00 97.94 172 LYS A O 1
ATOM 1318 N N . HIS A 1 173 ? -2.853 -8.014 13.799 1.00 97.06 173 HIS A N 1
ATOM 1319 C CA . HIS A 1 173 ? -3.868 -9.048 13.967 1.00 97.06 173 HIS A CA 1
ATOM 1320 C C . HIS A 1 173 ? -3.610 -9.896 15.216 1.00 97.06 173 HIS A C 1
ATOM 1322 O O . HIS A 1 173 ? -4.479 -9.980 16.079 1.00 97.06 173 HIS A O 1
ATOM 1328 N N . ARG A 1 174 ? -2.387 -10.424 15.376 1.00 96.88 174 ARG A N 1
ATOM 1329 C CA . ARG A 1 174 ? -1.984 -11.199 16.566 1.00 96.8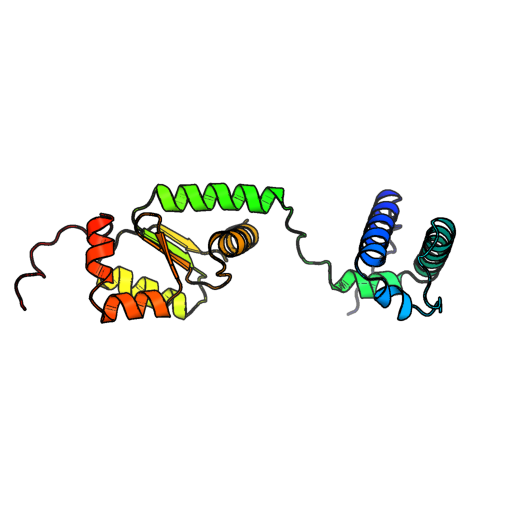8 174 ARG A CA 1
ATOM 1330 C C . ARG A 1 174 ? -2.082 -10.396 17.863 1.00 96.88 174 ARG A C 1
ATOM 1332 O O . ARG A 1 174 ? -2.404 -10.952 18.903 1.00 96.88 174 ARG A O 1
ATOM 1339 N N . ALA A 1 175 ? -1.837 -9.090 17.797 1.00 97.06 175 ALA A N 1
ATOM 1340 C CA . ALA A 1 175 ? -1.985 -8.178 18.926 1.00 97.06 175 ALA A CA 1
ATOM 1341 C C . ALA A 1 175 ? -3.447 -7.780 19.222 1.00 97.06 175 ALA A C 1
ATOM 1343 O O . ALA A 1 175 ? -3.666 -6.942 20.094 1.00 97.06 175 ALA A O 1
ATOM 1344 N N . GLY A 1 176 ? -4.436 -8.289 18.473 1.00 95.75 176 GLY A N 1
ATOM 1345 C CA . GLY A 1 176 ? -5.855 -7.946 18.635 1.00 95.75 176 GLY A CA 1
ATOM 1346 C C . GLY A 1 176 ? -6.222 -6.515 18.221 1.00 95.75 176 GLY A C 1
ATOM 1347 O O . GLY A 1 176 ? -7.320 -6.053 18.506 1.00 95.75 176 GLY A O 1
ATOM 1348 N N . LYS A 1 177 ? -5.319 -5.790 17.547 1.00 96.81 177 LYS A N 1
ATOM 1349 C CA . LYS A 1 177 ? -5.496 -4.371 17.179 1.00 96.81 177 LYS A CA 1
ATOM 1350 C C . LYS A 1 177 ? -6.099 -4.179 15.790 1.00 96.81 177 LYS A C 1
ATOM 1352 O O . LYS A 1 177 ? -6.687 -3.138 15.528 1.00 96.81 177 LYS A O 1
ATOM 1357 N N . LEU A 1 178 ? -5.948 -5.159 14.899 1.00 96.81 178 LEU A N 1
ATOM 1358 C CA . LEU A 1 178 ? -6.372 -5.024 13.502 1.00 96.81 178 LEU A CA 1
ATOM 1359 C C . LEU A 1 178 ? -7.897 -4.918 13.353 1.00 96.81 178 LEU A C 1
ATOM 1361 O O . LEU A 1 178 ? -8.372 -4.042 12.639 1.00 96.81 178 LEU A O 1
ATOM 1365 N N . VAL A 1 179 ? -8.653 -5.789 14.028 1.00 95.62 179 VAL A N 1
ATOM 1366 C CA . VAL A 1 179 ? -10.122 -5.813 13.923 1.00 95.62 179 VAL A CA 1
ATOM 1367 C C . VAL A 1 179 ? -10.739 -4.499 14.416 1.00 95.62 179 VAL A C 1
ATOM 1369 O O . VAL A 1 179 ? -11.480 -3.910 13.638 1.00 95.62 179 VAL A O 1
ATOM 1372 N N . PRO A 1 180 ? -10.384 -3.957 15.603 1.00 95.75 180 PRO A N 1
ATOM 1373 C CA . PRO A 1 180 ? -10.857 -2.637 16.024 1.00 95.75 180 PRO A CA 1
ATOM 1374 C C . PRO A 1 180 ? -10.600 -1.536 14.989 1.00 95.75 180 PRO A C 1
ATOM 1376 O O . PRO A 1 180 ? -11.513 -0.791 14.656 1.00 95.75 180 PRO A O 1
ATOM 1379 N N . MET A 1 181 ? -9.394 -1.485 14.410 1.00 96.12 181 MET A N 1
ATOM 1380 C CA . MET A 1 181 ? -9.053 -0.484 13.391 1.00 96.12 181 MET A CA 1
ATOM 1381 C C . MET A 1 181 ? -9.917 -0.611 12.130 1.00 96.12 181 MET A C 1
ATOM 1383 O O . MET A 1 181 ? -10.316 0.395 11.551 1.00 96.12 181 MET A O 1
ATOM 1387 N N . LEU A 1 182 ? -10.200 -1.840 11.694 1.00 96.50 182 LEU A N 1
ATOM 1388 C CA . LEU A 1 182 ? -11.044 -2.105 10.529 1.00 96.50 182 LEU A CA 1
ATOM 1389 C C . LEU A 1 182 ? -12.521 -1.806 10.812 1.00 96.50 182 LEU A C 1
ATOM 1391 O O . LEU A 1 182 ? -13.209 -1.276 9.943 1.00 96.50 182 LEU A O 1
ATOM 1395 N N . THR A 1 183 ? -13.000 -2.096 12.019 1.00 95.00 183 T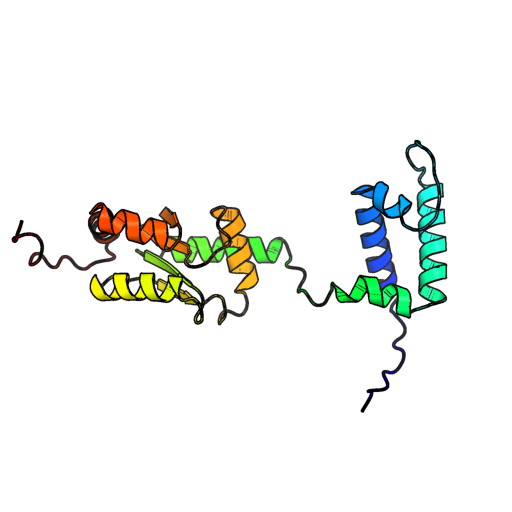HR A N 1
ATOM 1396 C CA . THR A 1 183 ? -14.358 -1.755 12.454 1.00 95.00 183 THR A CA 1
ATOM 1397 C C . THR A 1 183 ? -14.547 -0.242 12.537 1.00 95.00 183 THR A C 1
ATOM 1399 O O . THR A 1 183 ? -15.509 0.281 11.985 1.00 95.00 183 THR A O 1
ATOM 1402 N N . GLU A 1 184 ? -13.607 0.482 13.154 1.00 94.94 184 GLU A N 1
ATOM 1403 C CA . GLU A 1 184 ? -13.617 1.953 13.215 1.00 94.94 184 GLU A CA 1
ATOM 1404 C C . GLU A 1 184 ? -13.574 2.589 11.821 1.00 94.94 184 GLU A C 1
ATOM 1406 O O . GLU A 1 184 ? -14.216 3.609 11.582 1.00 94.94 184 GLU A O 1
ATOM 1411 N N . ALA A 1 185 ? -12.851 1.969 10.885 1.00 94.81 185 ALA A N 1
ATOM 1412 C CA . ALA A 1 185 ? -12.816 2.396 9.492 1.00 94.81 185 ALA A CA 1
ATOM 1413 C C . ALA A 1 185 ? -14.121 2.109 8.726 1.00 94.81 185 ALA A C 1
ATOM 1415 O O . ALA A 1 185 ? -14.264 2.570 7.598 1.00 94.81 185 ALA A O 1
ATOM 1416 N N . GLY A 1 186 ? -15.049 1.323 9.285 1.00 93.56 186 GLY A N 1
ATOM 1417 C CA . GLY A 1 186 ? -16.228 0.824 8.570 1.00 93.56 186 GLY A CA 1
ATOM 1418 C C . GLY A 1 186 ? -15.897 -0.228 7.505 1.00 93.56 186 GLY A C 1
ATOM 1419 O O . GLY A 1 186 ? -16.694 -0.461 6.600 1.00 93.56 186 GLY A O 1
ATOM 1420 N N . ALA A 1 187 ? -14.717 -0.851 7.587 1.00 93.12 187 ALA A N 1
ATOM 1421 C CA . ALA A 1 187 ? -14.263 -1.874 6.651 1.00 93.12 187 ALA A CA 1
ATOM 1422 C C . ALA A 1 187 ? -14.846 -3.261 6.963 1.00 93.12 187 ALA A C 1
ATOM 1424 O O . ALA A 1 187 ? -14.916 -4.099 6.076 1.00 93.12 187 ALA A O 1
ATOM 1425 N N . ILE A 1 188 ? -15.268 -3.527 8.201 1.00 91.88 188 ILE A N 1
ATOM 1426 C CA . ILE A 1 188 ? -15.962 -4.767 8.579 1.00 91.88 188 ILE A CA 1
ATOM 1427 C C . ILE A 1 188 ? -17.385 -4.398 8.992 1.00 91.88 188 ILE A C 1
ATOM 1429 O O . ILE A 1 188 ? -17.588 -3.487 9.795 1.00 91.88 188 ILE A O 1
ATOM 1433 N N . GLY A 1 189 ? -18.380 -5.100 8.445 1.00 74.25 189 GLY A N 1
ATOM 1434 C CA . GLY A 1 189 ? -19.764 -4.957 8.891 1.00 74.25 189 GLY A CA 1
ATOM 1435 C C . GLY A 1 189 ? -19.892 -5.415 10.343 1.00 74.25 189 GLY A C 1
ATOM 1436 O O . GLY A 1 189 ? -19.390 -6.483 10.688 1.00 74.25 189 GLY A O 1
ATOM 1437 N N . ASN A 1 190 ? -20.552 -4.621 11.191 1.00 58.38 190 ASN A N 1
ATOM 1438 C CA . ASN A 1 190 ? -20.808 -4.953 12.595 1.00 58.38 190 ASN A CA 1
ATOM 1439 C C . ASN A 1 190 ? -21.632 -6.245 12.706 1.00 58.38 190 ASN A C 1
ATOM 1441 O O . ASN A 1 190 ? -22.852 -6.204 12.841 1.00 58.38 190 ASN A O 1
ATOM 1445 N N . ASN A 1 191 ? -20.978 -7.402 12.661 1.00 50.16 191 ASN A N 1
ATOM 1446 C CA . ASN A 1 191 ? -21.590 -8.655 13.048 1.00 50.16 191 ASN A CA 1
ATOM 1447 C C . ASN A 1 191 ? -21.342 -8.815 14.545 1.00 50.16 191 ASN A C 1
ATOM 1449 O O . ASN A 1 191 ? -20.342 -9.381 14.983 1.00 50.16 191 ASN A O 1
ATOM 1453 N N . SER A 1 192 ? -22.283 -8.302 15.336 1.00 47.28 192 SER A N 1
ATOM 1454 C CA . SER A 1 192 ? -22.344 -8.360 16.803 1.00 47.28 192 SER A CA 1
ATOM 1455 C C . SER A 1 192 ? -22.295 -9.784 17.395 1.00 47.28 192 SER A C 1
ATOM 1457 O O . SER A 1 192 ? -22.447 -9.948 18.599 1.00 47.28 192 SER A O 1
ATOM 1459 N N . ALA A 1 193 ? -22.096 -10.820 16.575 1.00 47.25 193 ALA A N 1
ATOM 1460 C CA . ALA A 1 193 ? -22.118 -12.233 16.942 1.00 47.25 193 ALA A CA 1
ATOM 1461 C C . ALA A 1 193 ? -20.746 -12.820 17.340 1.00 47.25 193 ALA A C 1
ATOM 1463 O O . ALA A 1 193 ? -20.694 -13.961 17.784 1.00 47.25 193 ALA A O 1
ATOM 1464 N N . GLN A 1 194 ? -19.634 -12.090 17.186 1.00 47.38 194 GLN A N 1
ATOM 1465 C CA . GLN A 1 194 ? -18.279 -12.613 17.471 1.00 47.38 194 GLN A CA 1
ATOM 1466 C C . GLN A 1 194 ? -17.609 -11.998 18.716 1.00 47.38 194 GLN A C 1
ATOM 1468 O O . GLN A 1 194 ? -16.521 -12.418 19.093 1.00 47.38 194 GLN A O 1
ATOM 1473 N N . LEU A 1 195 ? -18.255 -11.041 19.393 1.00 48.84 195 LEU A N 1
ATOM 1474 C CA . LEU A 1 195 ? -17.732 -10.410 20.618 1.00 48.84 195 LEU A CA 1
ATOM 1475 C C . LEU A 1 195 ? -18.245 -11.054 21.921 1.00 48.84 195 LEU A C 1
ATOM 1477 O O . LEU A 1 195 ? -17.883 -10.603 23.001 1.00 48.84 195 LEU A O 1
ATOM 1481 N N . SER A 1 196 ? -19.065 -12.107 21.848 1.00 42.59 196 SER A N 1
ATOM 1482 C CA . SER A 1 196 ? -19.698 -12.745 23.015 1.00 42.59 196 SER A CA 1
ATOM 1483 C C . SER A 1 196 ? -19.063 -14.078 23.439 1.00 42.59 196 SER A C 1
ATOM 1485 O O . SER A 1 196 ? -19.750 -14.921 24.012 1.00 42.59 196 SER A O 1
ATOM 1487 N N . SER A 1 197 ? -17.791 -14.338 23.124 1.00 45.44 197 SER A N 1
ATOM 1488 C CA . SER A 1 197 ? -17.155 -15.633 23.446 1.00 45.44 197 SER A CA 1
ATOM 1489 C C . SER A 1 197 ? -15.744 -15.537 24.028 1.00 45.44 197 SER A C 1
ATOM 1491 O O . SER A 1 197 ? -14.957 -16.464 23.860 1.00 45.44 197 SER A O 1
ATOM 1493 N N . ILE A 1 198 ? -15.435 -14.454 24.746 1.00 40.34 198 ILE A N 1
ATOM 1494 C CA . ILE A 1 198 ? -14.250 -14.378 25.614 1.00 40.34 198 ILE A CA 1
ATOM 1495 C C . ILE A 1 198 ? -14.699 -14.015 27.024 1.00 40.34 198 ILE A C 1
ATOM 1497 O O . ILE A 1 198 ? -15.527 -13.082 27.132 1.00 40.34 198 ILE A O 1
#